Protein AF-A0A6A7BHH9-F1 (afdb_monomer)

Foldseek 3Di:
DDPDDQQAFLVSLVVLLVVLVVQQDDCDPPDPLRVVLVVLSVLLNVLSVQLVVDPDLVSNLVSLVVNLVSLVVNVVSQQPPPDPVHRPPVSVVSSVSSNVNSVVCNVVGVDVVRHVVSVVVVVPDDDPPPPPPPPPPPPDPPVRVVVVVVVVVVVVVVVVVVVVVVVVVVVVVVVVVVVVPPPDPDDDDPPDDDDDDDD

Mean predicted aligned error: 17.89 Å

Sequence (199 aa):
MDRHQNRNGHAAIAAIISDIENYLPPPNNSKPGYSGCRTTYGLLTRFHVRADKAETQEQAEKEYKELQKTENDLRRRINNLESKKGVPKEMTRLLDELRDSIAAALAQGITTDFFLEAAQAQLDEEPEVVAEPKENRKMVTERRFKIVWDELQDAKKRIRQLNDENNVLQLKVMRLEAARGPMGNTEHGDDGSGEPPKK

Solvent-accessible surface area (backbone atoms only — not comparable to full-atom values): 11831 Å² total; per-residue (Å²): 133,89,88,74,70,85,58,60,43,57,50,36,47,50,51,42,56,60,59,48,60,80,67,51,65,65,92,50,83,89,41,73,68,32,50,50,36,54,50,37,48,56,48,34,57,50,26,52,56,46,28,76,66,37,92,42,52,71,53,22,46,51,26,48,53,51,28,55,53,33,48,54,51,33,53,53,45,53,70,66,47,91,47,99,80,56,74,55,69,66,50,55,49,43,52,50,52,45,52,52,34,52,50,49,41,65,72,74,44,61,46,71,62,42,53,44,56,32,54,49,56,63,67,72,47,76,84,72,71,81,69,70,79,74,79,81,71,74,74,66,53,69,69,58,48,48,50,55,50,52,52,51,51,51,51,57,52,50,52,50,51,52,50,54,53,49,53,53,48,51,55,51,50,53,52,53,53,64,73,60,52,85,78,71,88,73,90,86,81,87,80,82,85,77,87,85,89,82,134

pLDDT: mean 75.17, std 18.43, range [32.59, 96.44]

Organism: NCBI:txid1408161

Nearest PDB structures (fo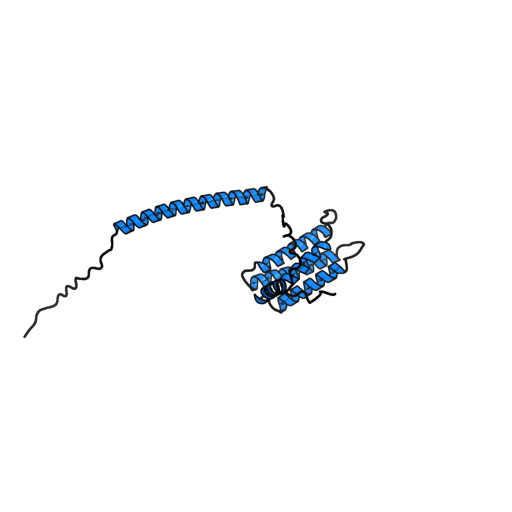ldseek):
  2rld-assembly1_B  TM=7.139E-01  e=9.330E-02  Bacteroides thetaiotaomicron VPI-5482
  2rld-assembly1_D  TM=7.159E-01  e=2.844E-01  Bacteroides thetaiotaomicron VPI-5482
  2rld-assembly1_E  TM=7.106E-01  e=2.152E-01  Bacteroides thetaiotaomicron VPI-5482
  2gsc-assembly1_D  TM=7.144E-01  e=3.180E-01  Xanthomonas campestris pv. campestris
  8qup-assembly1_A  TM=5.782E-01  e=1.281E+00  synthetic construct

Secondary structure (DSSP, 8-state):
--------SHHHHHHHHHHHGGGSPPS-TT-HHHHHHHHHHHHHHHHHHHHHT-SSHHHHHHHHHHHHHHHHHHHHHHHT---TT-S-HHHHHHHHHHHHHHHHHHHH---HHHHHHHHHHHHHS----------------HHHHHHHHHHHHHHHHHHHHHHHHHHHHHHHHHHHHHHH-------------------

Radius of gyration: 32.39 Å; Cα contacts (8 Å, |Δi|>4): 114; chains: 1; bounding box: 99×44×77 Å

Structure (mmCIF, N/CA/C/O backbone):
data_AF-A0A6A7BHH9-F1
#
_entry.id   AF-A0A6A7BHH9-F1
#
loop_
_atom_site.group_PDB
_atom_site.id
_atom_site.type_symbol
_atom_site.label_atom_id
_atom_site.label_alt_id
_atom_site.label_comp_id
_atom_site.label_asym_id
_atom_site.label_entity_id
_atom_site.label_seq_id
_atom_site.pdbx_PDB_ins_code
_atom_site.Cartn_x
_atom_site.Cartn_y
_atom_site.Cartn_z
_atom_site.occupancy
_atom_site.B_iso_or_equiv
_atom_site.auth_seq_id
_atom_site.auth_comp_id
_atom_site.auth_asym_id
_atom_site.auth_atom_id
_atom_site.pdbx_PDB_model_num
ATOM 1 N N . MET A 1 1 ? -21.544 -21.674 5.945 1.00 32.59 1 MET A N 1
ATOM 2 C CA . MET A 1 1 ? -20.253 -22.356 5.749 1.00 32.59 1 MET A CA 1
ATOM 3 C C . MET A 1 1 ? -19.191 -21.277 5.758 1.00 32.59 1 MET A C 1
ATOM 5 O O . MET A 1 1 ? -19.227 -20.415 4.889 1.00 32.59 1 MET A O 1
ATOM 9 N N . ASP A 1 2 ? -18.370 -21.260 6.807 1.00 36.19 2 ASP A N 1
ATOM 10 C CA . ASP A 1 2 ? -17.311 -20.277 7.052 1.00 36.19 2 ASP A CA 1
ATOM 11 C C . ASP A 1 2 ? -16.220 -20.365 5.981 1.00 36.19 2 ASP A C 1
ATOM 13 O O . ASP A 1 2 ? -15.441 -21.317 5.956 1.00 36.19 2 ASP A O 1
ATOM 17 N N . ARG A 1 3 ? -16.152 -19.362 5.100 1.00 38.88 3 ARG A N 1
ATOM 18 C CA . ARG A 1 3 ? -15.013 -19.151 4.194 1.00 38.88 3 ARG A CA 1
ATOM 19 C C . ARG A 1 3 ? -14.042 -18.161 4.827 1.00 38.88 3 ARG A C 1
ATOM 21 O O . ARG A 1 3 ? -13.922 -17.023 4.385 1.00 38.88 3 ARG A O 1
ATOM 28 N N . HIS A 1 4 ? -13.378 -18.573 5.897 1.00 44.28 4 HIS A N 1
ATOM 29 C CA . HIS A 1 4 ? -12.358 -17.752 6.549 1.00 44.28 4 HIS A CA 1
ATOM 30 C C . HIS A 1 4 ? -11.077 -18.569 6.730 1.00 44.28 4 HIS A C 1
ATOM 32 O O . HIS A 1 4 ? -10.632 -18.837 7.840 1.00 44.28 4 HIS A O 1
ATOM 38 N N . GLN A 1 5 ? -10.506 -19.005 5.602 1.00 49.19 5 GLN A N 1
ATOM 39 C CA . GLN A 1 5 ? -9.095 -19.383 5.555 1.00 49.19 5 GLN A CA 1
ATOM 40 C C . GLN A 1 5 ? -8.253 -18.118 5.744 1.00 49.19 5 GLN A C 1
ATOM 42 O O . GLN A 1 5 ? -8.621 -17.056 5.240 1.00 49.19 5 GLN A O 1
ATOM 47 N N . ASN A 1 6 ? -7.156 -18.238 6.500 1.00 48.19 6 ASN A N 1
ATOM 48 C CA . ASN A 1 6 ? -6.181 -17.175 6.738 1.00 48.19 6 ASN A CA 1
ATOM 49 C C . ASN A 1 6 ? -5.910 -16.404 5.442 1.00 48.19 6 ASN A C 1
ATOM 51 O O . ASN A 1 6 ? -5.300 -16.931 4.511 1.00 48.19 6 ASN A O 1
ATOM 55 N N . ARG A 1 7 ? -6.400 -15.163 5.395 1.00 59.09 7 ARG A N 1
ATOM 56 C CA . ARG A 1 7 ? -6.243 -14.226 4.285 1.00 5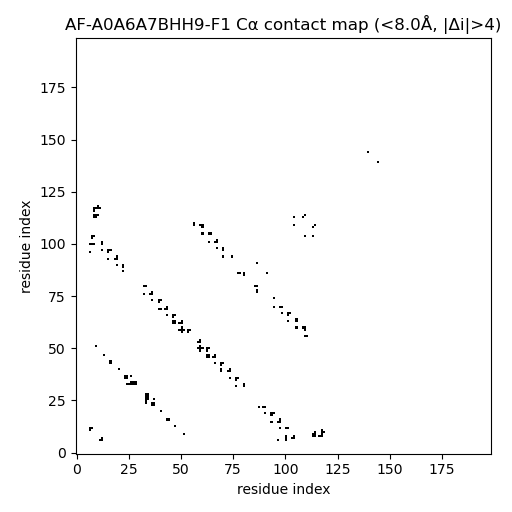9.09 7 ARG A CA 1
ATOM 57 C C . ARG A 1 7 ? -4.783 -13.760 4.231 1.00 59.09 7 ARG A C 1
ATOM 59 O O . ARG A 1 7 ? -4.445 -12.660 4.668 1.00 59.09 7 ARG A O 1
ATOM 66 N N . ASN A 1 8 ? -3.919 -14.625 3.715 1.00 64.44 8 ASN A N 1
ATOM 67 C CA . ASN A 1 8 ? -2.492 -14.380 3.546 1.00 64.44 8 ASN A CA 1
ATOM 68 C C . ASN A 1 8 ? -2.194 -14.004 2.088 1.00 64.44 8 ASN A C 1
ATOM 70 O O . ASN A 1 8 ? -2.904 -14.420 1.176 1.00 64.44 8 ASN A O 1
ATOM 74 N N . GLY A 1 9 ? -1.157 -13.195 1.873 1.00 75.19 9 GLY A N 1
ATOM 75 C CA . GLY A 1 9 ? -0.755 -12.761 0.533 1.00 75.19 9 GLY A CA 1
ATOM 76 C C . GLY A 1 9 ? -1.261 -11.374 0.126 1.00 75.19 9 GLY A C 1
ATOM 77 O O . GLY A 1 9 ? -2.098 -10.744 0.786 1.00 75.19 9 GLY A O 1
ATOM 78 N N . HIS A 1 10 ? -0.724 -10.876 -0.989 1.00 84.06 10 HIS A N 1
ATOM 79 C CA . HIS A 1 10 ? -0.960 -9.510 -1.461 1.00 84.06 10 HIS A CA 1
ATOM 80 C C . HIS A 1 10 ? -2.439 -9.208 -1.777 1.00 84.06 10 HIS A C 1
ATOM 82 O O . HIS A 1 10 ? -2.956 -8.162 -1.370 1.00 84.06 10 HIS A O 1
ATOM 88 N N . ALA A 1 11 ? -3.139 -10.128 -2.453 1.00 81.75 11 ALA A N 1
ATOM 89 C CA . ALA A 1 11 ? -4.557 -9.971 -2.801 1.00 81.75 11 ALA A CA 1
ATOM 90 C C . ALA A 1 11 ? -5.476 -10.034 -1.576 1.00 81.75 11 ALA A C 1
ATOM 92 O O . ALA A 1 11 ? -6.457 -9.296 -1.491 1.00 81.75 11 ALA A O 1
ATOM 93 N N . ALA A 1 12 ? -5.139 -10.868 -0.595 1.00 84.12 12 ALA A N 1
ATOM 94 C CA . ALA A 1 12 ? -5.923 -11.000 0.621 1.00 84.12 12 ALA A CA 1
ATOM 95 C C . ALA A 1 12 ? -5.876 -9.709 1.458 1.00 84.12 12 ALA A C 1
ATOM 97 O O . ALA A 1 12 ? -6.906 -9.233 1.938 1.00 84.12 12 ALA A O 1
ATOM 98 N N . ILE A 1 13 ? -4.702 -9.069 1.525 1.00 88.81 13 ILE A N 1
ATOM 99 C CA . ILE A 1 13 ? -4.544 -7.725 2.097 1.00 88.81 13 ILE A CA 1
ATOM 100 C C . ILE A 1 13 ? -5.376 -6.697 1.318 1.00 88.81 13 ILE A C 1
ATOM 102 O O . ILE A 1 13 ? -6.029 -5.855 1.935 1.00 88.81 13 ILE A O 1
ATOM 106 N N . ALA A 1 14 ? -5.412 -6.775 -0.016 1.00 88.19 14 ALA A N 1
ATOM 107 C CA . ALA A 1 14 ? -6.239 -5.889 -0.839 1.00 88.19 14 ALA A CA 1
ATOM 108 C C . ALA A 1 14 ? -7.738 -6.024 -0.508 1.00 88.19 14 ALA A C 1
ATOM 110 O O . ALA A 1 14 ? -8.436 -5.017 -0.371 1.00 88.19 14 ALA A O 1
ATOM 111 N N . ALA A 1 15 ? -8.217 -7.260 -0.329 1.00 87.31 15 ALA A N 1
ATOM 112 C CA . ALA A 1 15 ? -9.596 -7.547 0.052 1.00 87.31 15 ALA A CA 1
ATOM 113 C C . ALA A 1 15 ? -9.933 -6.967 1.434 1.00 87.31 15 ALA A C 1
ATOM 115 O O . ALA A 1 15 ? -10.925 -6.253 1.568 1.00 87.31 15 ALA A O 1
ATOM 116 N N . ILE A 1 16 ? -9.066 -7.174 2.434 1.00 90.19 16 ILE A N 1
ATOM 117 C CA . ILE A 1 16 ? -9.249 -6.606 3.779 1.00 90.19 16 ILE A CA 1
ATOM 118 C C . ILE A 1 16 ? -9.300 -5.070 3.721 1.00 90.19 16 ILE A C 1
ATOM 120 O O . ILE A 1 16 ? -10.179 -4.458 4.330 1.00 90.19 16 ILE A O 1
ATOM 124 N N . ILE A 1 17 ? -8.400 -4.434 2.958 1.00 92.56 17 ILE A N 1
ATOM 125 C CA . ILE A 1 17 ? -8.409 -2.975 2.759 1.00 92.56 17 ILE A CA 1
ATOM 126 C C . ILE A 1 17 ? -9.748 -2.530 2.158 1.00 92.56 17 ILE A C 1
ATOM 128 O O . ILE A 1 17 ? -10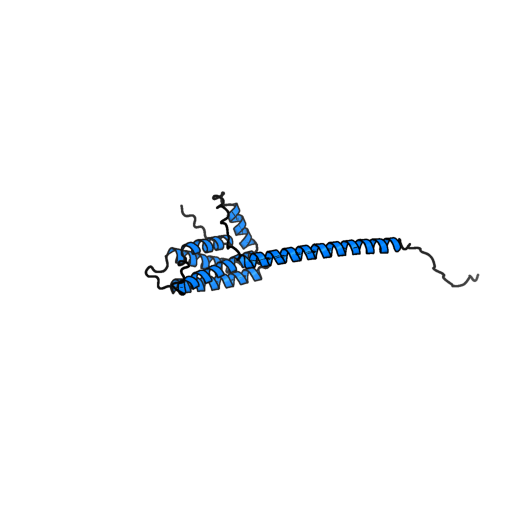.341 -1.576 2.654 1.00 92.56 17 ILE A O 1
ATOM 132 N N . SER A 1 18 ? -10.255 -3.223 1.138 1.00 90.56 18 SER A N 1
ATOM 133 C CA . SER A 1 18 ? -11.554 -2.895 0.541 1.00 90.56 18 SER A CA 1
ATOM 134 C C . SER A 1 18 ? -12.716 -3.058 1.530 1.00 90.56 18 SER A C 1
ATOM 136 O O . SER A 1 18 ? -13.629 -2.231 1.535 1.00 90.56 18 SER A O 1
ATOM 138 N N . ASP A 1 19 ? -12.695 -4.091 2.373 1.00 90.38 19 ASP A N 1
ATOM 139 C CA . ASP A 1 19 ? -13.756 -4.362 3.351 1.00 90.38 19 ASP A CA 1
ATOM 140 C C . ASP A 1 19 ? -13.827 -3.268 4.434 1.00 90.38 19 ASP A C 1
ATOM 142 O O . ASP A 1 19 ? -14.922 -2.874 4.851 1.00 90.38 19 ASP A O 1
ATOM 146 N N . ILE A 1 20 ? -12.678 -2.706 4.834 1.00 90.75 20 ILE A N 1
ATOM 147 C CA . ILE A 1 20 ? -12.579 -1.604 5.810 1.00 90.75 20 ILE A CA 1
ATOM 148 C C . ILE A 1 20 ? -13.366 -0.365 5.359 1.00 90.75 20 ILE A C 1
ATOM 150 O O . ILE A 1 20 ? -13.927 0.341 6.205 1.00 90.75 20 ILE A O 1
ATOM 154 N N . GLU A 1 21 ? -13.455 -0.090 4.053 1.00 90.25 21 GLU A N 1
ATOM 155 C CA . GLU A 1 21 ? -14.116 1.113 3.527 1.00 90.25 21 GLU A CA 1
ATOM 156 C C . GLU A 1 21 ? -15.572 1.251 3.988 1.00 90.25 21 GLU A C 1
ATOM 158 O O . GLU A 1 21 ? -16.025 2.358 4.303 1.00 90.25 21 GLU A O 1
ATOM 163 N N . ASN A 1 22 ? -16.275 0.121 4.094 1.00 88.44 22 ASN A N 1
ATOM 164 C CA . ASN A 1 22 ? -17.683 0.051 4.487 1.00 88.44 22 ASN A CA 1
ATOM 165 C C . ASN A 1 22 ? -17.922 0.507 5.931 1.00 88.44 22 ASN A C 1
ATOM 167 O O . ASN A 1 22 ? -19.025 0.926 6.284 1.00 88.44 22 ASN A O 1
ATOM 171 N N . TYR A 1 23 ? -16.885 0.449 6.765 1.00 88.50 23 TYR A N 1
ATOM 172 C CA . TYR A 1 23 ? -16.956 0.785 8.183 1.00 88.50 23 TYR A CA 1
ATOM 173 C C . TYR A 1 23 ? -16.351 2.158 8.494 1.00 88.50 23 TYR A C 1
ATOM 175 O O . TYR A 1 23 ? -16.367 2.597 9.648 1.00 88.50 23 TYR A O 1
ATOM 183 N N . LEU A 1 24 ? -15.821 2.864 7.489 1.00 86.31 24 LEU A N 1
ATOM 184 C CA . LEU A 1 24 ? -15.244 4.187 7.689 1.00 86.31 24 LEU A CA 1
ATOM 185 C C . LEU A 1 24 ? -16.320 5.238 7.986 1.00 86.31 24 LEU A C 1
ATOM 187 O O . LEU A 1 24 ? -17.380 5.258 7.352 1.00 86.31 24 LEU A O 1
ATOM 191 N N . PRO A 1 25 ? -16.023 6.199 8.879 1.00 83.19 25 PRO A N 1
ATOM 192 C CA . PRO A 1 25 ? -16.937 7.292 9.173 1.00 83.19 25 PRO A CA 1
ATOM 193 C C . PRO A 1 25 ? -17.252 8.089 7.902 1.00 83.19 25 PRO A C 1
ATOM 195 O O . PRO A 1 25 ? -16.347 8.287 7.087 1.00 83.19 25 PRO A O 1
ATOM 198 N N . PRO A 1 26 ? -18.492 8.580 7.723 1.00 79.69 26 PRO A N 1
ATOM 199 C CA . PRO A 1 26 ? -18.933 9.222 6.487 1.00 79.69 26 PRO A CA 1
ATOM 200 C C . PRO A 1 26 ? -18.022 10.397 6.101 1.00 79.69 26 PRO A C 1
ATOM 202 O O . PRO A 1 26 ? -17.438 11.027 6.987 1.00 79.69 26 PRO A O 1
ATOM 205 N N . PRO A 1 27 ? -17.924 10.741 4.803 1.00 69.88 27 PRO A N 1
ATOM 206 C CA . PRO A 1 27 ? -17.040 11.795 4.288 1.00 69.88 27 PRO A CA 1
ATOM 207 C C . PRO A 1 27 ? -17.446 13.220 4.711 1.00 69.88 27 PRO A C 1
ATOM 209 O O . PRO A 1 27 ? -17.062 14.191 4.072 1.00 69.88 27 PRO A O 1
ATOM 212 N N . ASN A 1 28 ? -18.235 13.364 5.775 1.00 66.44 28 ASN A N 1
ATOM 213 C CA . ASN A 1 28 ? -18.827 14.624 6.169 1.00 66.44 28 ASN A CA 1
ATOM 214 C C . ASN A 1 28 ? -17.827 15.493 6.947 1.00 66.44 28 ASN A C 1
ATOM 216 O O . ASN A 1 28 ? -17.231 15.060 7.936 1.00 66.44 28 ASN 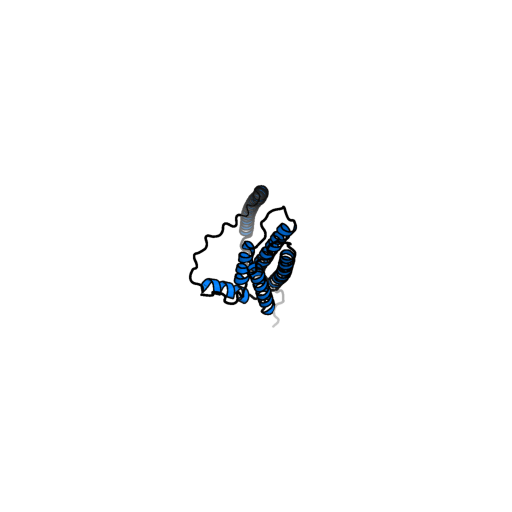A O 1
ATOM 220 N N . ASN A 1 29 ? -17.696 16.750 6.525 1.00 60.06 29 ASN A N 1
ATOM 221 C CA . ASN A 1 29 ? -16.685 17.698 7.013 1.00 60.06 29 ASN A CA 1
ATOM 222 C C . ASN A 1 29 ? -16.946 18.186 8.449 1.00 60.06 29 ASN A C 1
ATOM 224 O O . ASN A 1 29 ? -16.125 18.895 9.023 1.00 60.06 29 ASN A O 1
ATOM 228 N N . SER A 1 30 ? -18.089 17.828 9.040 1.00 65.38 30 SER A N 1
ATOM 229 C CA . SER A 1 30 ? -18.530 18.339 10.341 1.00 65.38 30 SER A CA 1
ATOM 230 C C . SER A 1 30 ? -17.688 17.850 11.523 1.00 65.38 30 SER A C 1
ATOM 232 O O . SER A 1 30 ? -17.774 18.433 12.600 1.00 65.38 30 SER A O 1
ATOM 234 N N . LYS A 1 31 ? -16.885 16.788 11.360 1.00 71.12 31 LYS A N 1
ATOM 235 C CA . LYS A 1 31 ? -15.974 16.287 12.401 1.00 71.12 31 LYS A CA 1
ATOM 236 C C . LYS A 1 31 ? -14.561 16.108 11.835 1.00 71.12 31 LYS A C 1
ATOM 238 O O . LYS A 1 31 ? -14.344 15.160 11.080 1.00 71.12 31 LYS A O 1
ATOM 243 N N . PRO A 1 32 ? -13.578 16.937 12.238 1.00 69.75 32 PRO A N 1
ATOM 244 C CA . PRO A 1 32 ? -12.197 16.851 11.745 1.00 69.75 32 PRO A CA 1
ATOM 245 C C . PRO A 1 32 ? -11.543 15.466 11.906 1.00 69.75 32 PRO A C 1
ATOM 247 O O . PRO A 1 32 ? -10.707 15.069 11.099 1.00 69.75 32 PRO A O 1
ATOM 250 N N . GLY A 1 33 ? -11.945 14.683 12.914 1.00 78.69 33 GLY A N 1
ATOM 251 C CA . GLY A 1 33 ? -11.454 13.311 13.092 1.00 78.69 33 GLY A CA 1
ATOM 252 C C . GLY A 1 33 ? -11.884 12.342 11.979 1.00 78.69 33 GLY A C 1
ATOM 253 O O . GLY A 1 33 ? -11.148 11.409 11.655 1.00 78.69 33 GLY A O 1
ATOM 254 N N . TYR A 1 34 ? -13.047 12.565 11.357 1.00 84.50 34 TYR A N 1
ATOM 255 C CA . TYR A 1 34 ? -13.626 11.648 10.363 1.00 84.50 34 TYR A CA 1
ATOM 256 C C . TYR A 1 34 ? -12.911 11.776 9.018 1.00 84.50 34 TYR A C 1
ATOM 258 O O . TYR A 1 34 ? -12.544 10.769 8.407 1.00 84.50 34 TYR A O 1
ATOM 266 N N . SER A 1 35 ? -12.622 13.011 8.599 1.00 84.94 35 SER A N 1
ATOM 267 C CA . SER A 1 35 ? -11.800 13.270 7.413 1.00 84.94 35 SER A CA 1
ATOM 268 C C . SER A 1 35 ? -10.373 12.739 7.586 1.00 84.94 35 SER A C 1
ATOM 270 O O . SER A 1 35 ? -9.805 12.188 6.640 1.00 84.94 35 SER A O 1
ATOM 272 N N . GLY A 1 36 ? -9.818 12.815 8.802 1.00 87.81 36 GLY A N 1
ATOM 273 C CA . GLY A 1 36 ? -8.527 12.218 9.146 1.00 87.81 36 GLY A CA 1
ATOM 274 C C . GLY A 1 36 ? -8.492 10.703 8.923 1.00 87.81 36 GLY A C 1
ATOM 275 O O . GLY A 1 36 ? -7.554 10.209 8.306 1.00 87.81 36 GLY A O 1
ATOM 276 N N . CYS A 1 37 ? -9.531 9.973 9.343 1.00 89.19 37 CYS A N 1
ATOM 277 C CA . CYS A 1 37 ? -9.627 8.526 9.118 1.00 89.19 37 CYS A CA 1
ATOM 278 C C . CYS A 1 37 ? -9.673 8.183 7.625 1.00 89.19 37 CYS A C 1
ATOM 280 O O . CYS A 1 37 ? -8.911 7.335 7.168 1.00 89.19 37 CYS A O 1
ATOM 282 N N . ARG A 1 38 ? -10.508 8.880 6.838 1.00 89.75 38 ARG A N 1
ATOM 283 C CA . ARG A 1 38 ? -10.596 8.630 5.386 1.00 89.75 38 ARG A CA 1
ATOM 284 C C . ARG A 1 38 ? -9.308 9.002 4.650 1.00 89.75 38 ARG A C 1
ATOM 286 O O . ARG A 1 38 ? -8.937 8.326 3.696 1.00 89.75 38 ARG A O 1
ATOM 293 N N . THR A 1 39 ? -8.606 10.041 5.100 1.00 91.12 39 THR A N 1
ATOM 294 C CA . THR A 1 39 ? -7.300 10.420 4.538 1.00 91.12 39 THR A CA 1
ATOM 295 C C . THR A 1 39 ? -6.257 9.340 4.810 1.00 91.12 39 THR A C 1
ATOM 297 O O . THR A 1 39 ? -5.560 8.929 3.885 1.00 91.12 39 THR A O 1
ATOM 300 N N . THR A 1 40 ? -6.176 8.840 6.047 1.00 93.44 40 THR A N 1
ATOM 301 C CA . THR A 1 40 ? -5.248 7.758 6.407 1.00 93.44 40 THR A CA 1
ATOM 302 C C . THR A 1 40 ? -5.588 6.458 5.680 1.00 93.44 40 THR A C 1
ATOM 304 O O . THR A 1 40 ? -4.688 5.829 5.137 1.00 93.44 40 THR A O 1
ATOM 307 N N . TYR A 1 41 ? -6.870 6.109 5.552 1.00 93.62 41 TYR A N 1
ATOM 308 C CA . TYR A 1 41 ? -7.306 5.004 4.694 1.00 93.62 41 TYR A CA 1
ATOM 309 C C . TYR A 1 41 ? -6.868 5.199 3.234 1.00 93.62 41 TYR A C 1
ATOM 311 O O . TYR A 1 41 ? -6.291 4.309 2.623 1.00 93.62 41 TYR A O 1
ATOM 319 N N . GLY A 1 42 ? -7.046 6.400 2.679 1.00 93.12 42 GLY A N 1
ATOM 320 C CA . GLY A 1 42 ? -6.592 6.699 1.323 1.00 93.12 42 GLY A CA 1
ATOM 321 C C . GLY A 1 42 ? -5.074 6.577 1.140 1.00 93.12 42 GLY A C 1
ATOM 322 O O . GLY A 1 42 ? -4.627 6.280 0.033 1.00 93.12 42 GLY A O 1
ATOM 323 N N . LEU A 1 43 ? -4.277 6.802 2.190 1.00 94.69 43 LEU A N 1
ATOM 324 C CA . LEU A 1 43 ? -2.837 6.534 2.180 1.00 94.69 43 LEU A CA 1
ATOM 325 C C . LEU A 1 43 ? -2.552 5.031 2.231 1.00 94.69 43 LEU A C 1
ATOM 327 O O . LEU A 1 43 ? -1.740 4.564 1.438 1.00 94.69 43 LEU A O 1
ATOM 331 N N . LEU A 1 44 ? -3.263 4.286 3.081 1.00 94.06 44 LEU A 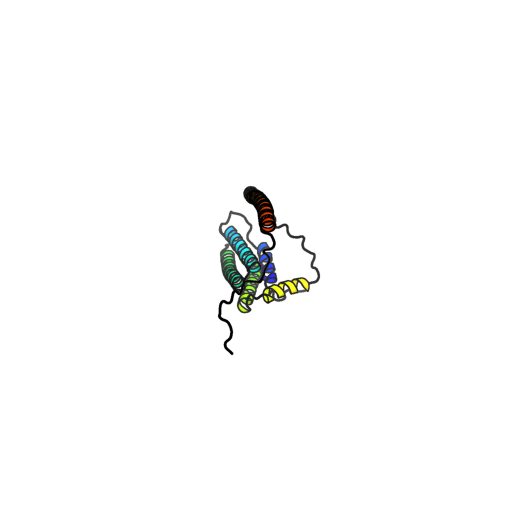N 1
ATOM 332 C CA . LEU A 1 44 ? -3.172 2.828 3.199 1.00 94.06 44 LEU A CA 1
ATOM 333 C C . LEU A 1 44 ? -3.331 2.159 1.823 1.00 94.06 44 LEU A C 1
ATOM 335 O O . LEU A 1 44 ? -2.438 1.447 1.370 1.00 94.06 44 LEU A O 1
ATOM 339 N N . THR A 1 45 ? -4.399 2.495 1.092 1.00 93.31 45 THR A N 1
ATOM 340 C CA . THR A 1 45 ? -4.639 1.973 -0.264 1.00 93.31 45 THR A CA 1
ATOM 341 C C . THR A 1 45 ? -3.515 2.345 -1.239 1.00 93.31 45 THR A C 1
ATOM 343 O O . THR A 1 45 ? -3.152 1.556 -2.104 1.00 93.31 45 THR A O 1
ATOM 346 N N . ARG A 1 46 ? -2.927 3.545 -1.122 1.00 93.50 46 ARG A N 1
ATOM 347 C CA . ARG A 1 46 ? -1.829 3.978 -2.008 1.00 93.50 46 ARG A CA 1
ATOM 348 C C . ARG A 1 46 ? -0.517 3.256 -1.733 1.00 93.50 46 ARG A C 1
ATOM 350 O O . ARG A 1 46 ? 0.240 3.058 -2.677 1.00 93.50 46 ARG A O 1
ATOM 357 N N . PHE A 1 47 ? -0.207 2.951 -0.474 1.00 93.06 47 PHE A N 1
ATOM 358 C CA . PHE A 1 47 ? 0.979 2.165 -0.122 1.00 93.06 47 PHE A CA 1
ATOM 359 C C . PHE A 1 47 ? 0.846 0.741 -0.664 1.00 93.06 47 PHE A C 1
ATOM 361 O O . PHE A 1 47 ? 1.756 0.259 -1.328 1.00 93.06 47 PHE A O 1
ATOM 368 N N . HIS A 1 48 ? -0.329 0.124 -0.508 1.00 91.31 48 HIS A N 1
ATOM 369 C CA . HIS A 1 48 ? -0.609 -1.201 -1.070 1.00 91.31 48 HIS A CA 1
ATOM 370 C C . HIS A 1 48 ? -0.455 -1.235 -2.603 1.00 91.31 48 HIS A C 1
ATOM 372 O O . HIS A 1 48 ? 0.328 -2.027 -3.117 1.00 91.31 48 HIS A O 1
ATOM 378 N N . VAL A 1 49 ? -1.071 -0.292 -3.328 1.00 90.06 49 VAL A N 1
ATOM 379 C CA . VAL A 1 49 ? -0.945 -0.200 -4.801 1.00 90.06 49 VAL A CA 1
ATOM 380 C C . VAL A 1 49 ? 0.484 0.115 -5.262 1.00 90.06 49 VAL A C 1
ATOM 382 O O . VAL A 1 49 ? 0.875 -0.251 -6.367 1.00 90.06 49 VAL A O 1
ATOM 385 N N . ARG A 1 50 ? 1.279 0.835 -4.465 1.00 88.31 50 ARG A N 1
ATOM 386 C CA . ARG A 1 50 ? 2.690 1.076 -4.800 1.00 88.31 50 ARG A CA 1
ATOM 387 C C . ARG A 1 50 ? 3.561 -0.147 -4.570 1.00 88.31 50 ARG A C 1
ATOM 389 O O . ARG A 1 50 ? 4.512 -0.314 -5.322 1.00 88.31 50 ARG A O 1
ATOM 396 N N . ALA A 1 51 ? 3.232 -0.978 -3.585 1.00 87.00 51 ALA A N 1
ATOM 397 C CA . ALA A 1 51 ? 3.914 -2.247 -3.380 1.00 87.00 51 ALA A CA 1
ATOM 398 C C . ALA A 1 51 ? 3.686 -3.206 -4.560 1.00 87.00 51 ALA A C 1
ATOM 400 O O . ALA A 1 51 ? 4.633 -3.847 -4.989 1.00 87.00 51 ALA A O 1
ATOM 401 N N . ASP A 1 52 ? 2.475 -3.233 -5.127 1.00 84.94 52 ASP A N 1
ATOM 402 C CA . ASP A 1 52 ? 2.145 -4.003 -6.343 1.00 84.94 52 ASP A CA 1
ATOM 403 C C . ASP A 1 52 ? 2.963 -3.562 -7.571 1.00 84.94 52 ASP A C 1
ATOM 405 O O . ASP A 1 52 ? 3.379 -4.361 -8.402 1.00 84.94 52 ASP A O 1
ATOM 409 N N . LYS A 1 53 ? 3.241 -2.258 -7.670 1.00 85.00 53 LYS A N 1
ATOM 410 C CA . LYS A 1 53 ? 4.011 -1.653 -8.770 1.00 85.00 53 LYS A CA 1
ATOM 411 C C . LYS A 1 53 ? 5.510 -1.567 -8.500 1.00 85.00 53 LYS A C 1
ATOM 413 O O . LYS A 1 53 ? 6.216 -0.897 -9.252 1.00 85.00 53 LYS A O 1
ATOM 418 N N . ALA A 1 54 ? 5.985 -2.131 -7.396 1.00 83.50 54 ALA A N 1
ATOM 419 C CA . ALA A 1 54 ? 7.389 -2.058 -7.041 1.00 83.50 54 ALA A CA 1
ATOM 420 C C . ALA A 1 54 ? 8.227 -2.866 -8.040 1.00 83.50 54 ALA A C 1
ATOM 422 O O . ALA A 1 54 ? 7.906 -4.006 -8.356 1.00 83.50 54 ALA A O 1
ATOM 423 N N . GLU A 1 55 ? 9.323 -2.278 -8.518 1.00 79.00 55 GLU A N 1
ATOM 424 C CA . GLU A 1 55 ? 10.231 -2.949 -9.461 1.00 79.00 55 GLU A CA 1
ATOM 425 C C . GLU A 1 55 ? 11.244 -3.847 -8.736 1.00 79.00 55 GLU A C 1
ATOM 427 O O . GLU A 1 55 ? 11.876 -4.709 -9.343 1.00 79.00 55 GLU A O 1
ATOM 432 N N . THR A 1 56 ? 11.405 -3.648 -7.424 1.00 80.56 56 THR A N 1
ATOM 433 C CA . THR A 1 56 ? 12.331 -4.402 -6.579 1.00 80.56 56 THR A CA 1
ATOM 434 C C . THR A 1 56 ? 11.660 -4.855 -5.285 1.00 80.56 56 THR A C 1
ATOM 436 O O . THR A 1 56 ? 10.781 -4.179 -4.744 1.00 80.56 56 THR A O 1
ATOM 439 N N . GLN A 1 57 ? 12.130 -5.980 -4.737 1.00 81.62 57 GLN A N 1
ATOM 440 C CA . GLN A 1 57 ? 11.697 -6.476 -3.427 1.00 81.62 57 GLN A CA 1
ATOM 441 C C . GLN A 1 57 ? 11.935 -5.440 -2.315 1.00 81.62 57 GLN A C 1
ATOM 443 O O . GLN A 1 57 ? 11.064 -5.224 -1.478 1.00 81.62 57 GLN A O 1
ATOM 448 N N . GLU A 1 58 ? 13.075 -4.743 -2.329 1.00 85.94 58 GLU A N 1
ATOM 449 C CA . GLU A 1 58 ? 13.381 -3.702 -1.338 1.00 85.94 58 GLU A CA 1
ATOM 450 C C . GLU A 1 58 ? 12.344 -2.566 -1.365 1.00 85.94 58 GLU A C 1
ATOM 452 O O . GLU A 1 58 ? 11.903 -2.078 -0.319 1.00 85.94 58 GLU A O 1
ATOM 457 N N . GLN A 1 59 ? 11.909 -2.161 -2.562 1.00 84.75 59 GLN A N 1
ATOM 458 C CA . GLN A 1 59 ? 10.864 -1.157 -2.719 1.00 84.75 59 GLN A CA 1
ATOM 459 C C . GLN A 1 59 ? 9.514 -1.675 -2.205 1.00 84.75 59 GLN A C 1
ATOM 461 O O . GLN A 1 59 ? 8.830 -0.944 -1.486 1.00 84.75 59 GLN A O 1
ATOM 466 N N . ALA A 1 60 ? 9.152 -2.925 -2.499 1.00 86.56 60 ALA A N 1
ATOM 467 C CA . ALA A 1 60 ? 7.922 -3.536 -1.998 1.00 86.56 60 ALA A CA 1
ATOM 468 C C . ALA A 1 60 ? 7.911 -3.626 -0.459 1.00 86.56 60 ALA A C 1
ATOM 470 O O . ALA A 1 60 ? 6.951 -3.201 0.185 1.00 86.56 60 ALA A O 1
ATOM 471 N N . GLU A 1 61 ? 9.010 -4.079 0.149 1.00 88.88 61 GLU A N 1
ATOM 472 C CA . GLU A 1 61 ? 9.191 -4.130 1.606 1.00 88.88 61 GLU A CA 1
ATOM 473 C C . GLU A 1 61 ? 9.078 -2.753 2.258 1.00 88.88 61 GLU A C 1
ATOM 475 O O . GLU A 1 61 ? 8.458 -2.604 3.316 1.00 88.88 61 GLU A O 1
ATOM 480 N N . LYS A 1 62 ? 9.655 -1.723 1.632 1.00 93.00 62 LYS A N 1
ATOM 481 C CA . LYS A 1 62 ? 9.542 -0.345 2.114 1.00 93.00 62 LYS A CA 1
ATOM 482 C C . LYS A 1 62 ? 8.089 0.125 2.114 1.00 93.00 62 LYS A C 1
ATOM 484 O O . LYS A 1 62 ? 7.641 0.694 3.109 1.00 93.00 62 LYS A O 1
ATOM 489 N N . GLU A 1 63 ? 7.351 -0.126 1.039 1.00 93.12 63 GLU A N 1
ATOM 490 C CA . GLU A 1 63 ? 5.937 0.245 0.943 1.00 93.12 63 GLU A CA 1
ATOM 491 C C . GLU A 1 63 ? 5.080 -0.535 1.962 1.00 93.12 63 GLU A C 1
ATOM 493 O O . GLU A 1 63 ? 4.204 0.057 2.589 1.00 93.12 63 GLU A O 1
ATOM 498 N N . TYR A 1 64 ? 5.384 -1.807 2.241 1.00 93.06 64 TYR A N 1
ATOM 499 C CA . TYR A 1 64 ? 4.716 -2.587 3.295 1.00 93.06 64 TYR A CA 1
ATOM 500 C C . TYR A 1 64 ? 5.041 -2.120 4.720 1.00 93.06 64 TYR A C 1
ATOM 502 O O . TYR A 1 64 ? 4.168 -2.133 5.589 1.00 93.06 64 TYR A O 1
ATOM 510 N N . LYS A 1 65 ? 6.264 -1.648 4.984 1.00 94.62 65 LYS A N 1
ATOM 511 C CA . LYS A 1 65 ? 6.597 -0.996 6.265 1.00 94.62 65 LYS A CA 1
ATOM 512 C C . LYS A 1 65 ? 5.795 0.292 6.451 1.00 94.62 65 LYS A C 1
ATOM 514 O O . LYS A 1 65 ? 5.302 0.563 7.546 1.00 94.62 65 LYS A O 1
ATOM 519 N N . GLU A 1 66 ? 5.628 1.080 5.393 1.00 96.44 66 GLU A N 1
ATOM 520 C CA . GLU A 1 66 ? 4.762 2.262 5.432 1.00 96.44 66 GLU A CA 1
ATOM 521 C C . GLU A 1 66 ? 3.274 1.891 5.557 1.00 96.44 66 GLU A C 1
ATOM 523 O O . GLU A 1 66 ? 2.529 2.561 6.280 1.00 96.44 66 GLU A O 1
ATOM 528 N N . LEU A 1 67 ? 2.847 0.785 4.942 1.00 94.56 67 LEU A N 1
ATOM 529 C CA . LEU A 1 67 ? 1.508 0.217 5.106 1.00 94.56 67 LEU A CA 1
ATOM 530 C C . LEU A 1 67 ? 1.244 -0.156 6.575 1.00 94.56 67 LEU A C 1
ATOM 532 O O . LEU A 1 67 ? 0.221 0.248 7.125 1.00 94.56 67 LEU A O 1
ATOM 536 N N . GLN A 1 68 ? 2.196 -0.824 7.237 1.00 96.25 68 GLN A N 1
ATOM 537 C CA . GLN A 1 68 ? 2.124 -1.178 8.660 1.00 96.25 68 GLN A CA 1
ATOM 538 C C . GLN A 1 68 ? 2.000 0.057 9.563 1.00 96.25 68 GLN A C 1
ATOM 540 O O . GLN A 1 68 ? 1.174 0.095 10.477 1.00 96.25 68 GLN A O 1
ATOM 545 N N . LYS A 1 69 ? 2.800 1.102 9.318 1.00 96.44 69 LYS A N 1
ATOM 546 C CA . LYS A 1 69 ? 2.699 2.365 10.073 1.00 96.44 69 LYS A CA 1
ATOM 547 C C . LYS A 1 69 ? 1.336 3.029 9.869 1.00 96.44 69 LYS A C 1
ATOM 549 O O . LYS A 1 69 ? 0.736 3.525 10.820 1.00 96.44 69 LYS A O 1
ATOM 554 N N . THR A 1 70 ? 0.845 3.017 8.632 1.00 95.25 70 THR A N 1
ATOM 555 C CA . THR A 1 70 ? -0.423 3.652 8.263 1.00 95.25 70 THR A CA 1
ATOM 556 C C . THR A 1 70 ? -1.630 2.913 8.849 1.00 95.25 70 THR A C 1
ATOM 558 O O . THR A 1 70 ? -2.582 3.572 9.268 1.00 95.25 70 THR A O 1
ATOM 561 N N . GLU A 1 71 ? -1.594 1.579 8.946 1.00 95.62 71 GLU A N 1
ATOM 562 C CA . GLU A 1 71 ? -2.613 0.789 9.660 1.00 95.62 71 GLU A CA 1
ATOM 563 C C . GLU A 1 71 ? -2.676 1.184 11.138 1.00 95.62 71 GLU A C 1
ATOM 565 O O . GLU A 1 71 ? -3.750 1.536 11.629 1.00 95.62 71 GLU A O 1
ATOM 570 N N . ASN A 1 72 ? -1.528 1.245 11.819 1.00 95.06 72 ASN A N 1
ATOM 571 C CA . ASN A 1 72 ? -1.464 1.648 13.225 1.00 95.06 72 ASN A CA 1
ATOM 572 C C . ASN A 1 72 ? -2.030 3.061 13.444 1.00 95.06 72 ASN A C 1
ATOM 574 O O . ASN A 1 72 ? -2.777 3.317 14.395 1.00 95.06 72 ASN A O 1
ATOM 578 N N . ASP A 1 73 ? -1.710 3.990 12.542 1.00 94.25 73 ASP A N 1
ATOM 579 C CA . ASP A 1 73 ? -2.260 5.343 12.555 1.00 94.25 73 ASP A CA 1
ATOM 580 C C . ASP A 1 73 ? -3.777 5.359 12.326 1.00 94.25 73 ASP A C 1
ATOM 582 O O . ASP A 1 73 ? -4.489 6.116 12.996 1.00 94.25 73 ASP A O 1
ATOM 586 N N . LEU A 1 74 ? -4.286 4.537 11.404 1.00 93.00 74 LEU A N 1
ATOM 587 C CA . LEU A 1 74 ? -5.717 4.412 11.133 1.00 93.00 74 LEU A CA 1
ATOM 588 C C . LEU A 1 74 ? -6.448 3.867 12.362 1.00 93.00 74 LEU A C 1
ATOM 590 O O . LEU A 1 74 ? -7.433 4.465 12.799 1.00 93.00 74 LEU A O 1
ATOM 594 N N . ARG A 1 75 ? -5.918 2.806 12.972 1.00 92.88 75 ARG A N 1
ATOM 595 C CA . ARG A 1 75 ? -6.423 2.218 14.214 1.00 92.88 75 ARG A CA 1
ATOM 596 C C . ARG A 1 75 ? -6.460 3.236 15.348 1.00 92.88 75 ARG A C 1
ATOM 598 O O . ARG A 1 75 ? -7.498 3.401 15.987 1.00 92.88 75 ARG A O 1
ATOM 605 N N . ARG A 1 76 ? -5.367 3.978 15.566 1.00 91.81 76 ARG A N 1
ATOM 606 C CA . ARG A 1 76 ? -5.314 5.054 16.570 1.00 91.81 76 ARG A CA 1
ATOM 607 C C . ARG A 1 76 ? -6.394 6.101 16.311 1.00 91.81 76 ARG A C 1
ATOM 609 O O . ARG A 1 76 ? -7.096 6.503 17.233 1.00 91.81 76 ARG A O 1
ATOM 616 N N . ARG A 1 77 ? -6.541 6.552 15.062 1.00 90.06 77 ARG A N 1
ATOM 617 C CA . ARG A 1 77 ? -7.539 7.567 14.695 1.00 90.06 77 ARG A CA 1
ATOM 618 C C . ARG A 1 77 ? -8.960 7.076 14.926 1.00 90.06 77 ARG A C 1
ATOM 620 O O . ARG A 1 77 ? -9.736 7.833 15.493 1.00 90.06 77 ARG A O 1
ATOM 627 N N . ILE A 1 78 ? -9.268 5.841 14.531 1.00 88.81 78 ILE A N 1
ATOM 628 C CA . ILE A 1 78 ? -10.582 5.214 14.709 1.00 88.81 78 ILE A CA 1
ATOM 629 C C . ILE A 1 78 ? -10.918 5.063 16.196 1.00 88.81 78 ILE A C 1
ATOM 631 O O . ILE A 1 78 ? -12.013 5.442 16.603 1.00 88.81 78 ILE A O 1
ATOM 635 N N . ASN A 1 79 ? -9.975 4.595 17.017 1.00 86.81 79 ASN A N 1
ATOM 636 C CA . ASN A 1 79 ? -10.175 4.452 18.463 1.00 86.81 79 ASN A CA 1
ATOM 637 C C . ASN A 1 79 ? -10.341 5.799 19.176 1.00 86.81 79 ASN A C 1
ATOM 639 O O . ASN A 1 79 ? -11.107 5.901 20.128 1.00 86.81 79 ASN A O 1
ATOM 643 N N . ASN A 1 80 ? -9.673 6.845 18.686 1.00 85.75 80 ASN A N 1
ATOM 644 C CA . ASN A 1 80 ? -9.815 8.202 19.210 1.00 85.75 80 ASN A CA 1
ATOM 645 C C . ASN A 1 80 ? -11.094 8.905 18.723 1.00 85.75 80 ASN A C 1
ATOM 647 O O . ASN A 1 80 ? -11.359 10.040 19.122 1.00 85.75 80 ASN A O 1
ATOM 651 N N . LEU A 1 81 ? -11.892 8.281 17.848 1.00 82.31 81 LEU A N 1
ATOM 652 C CA . LEU A 1 81 ? -13.206 8.815 17.521 1.00 82.31 81 LEU A CA 1
ATOM 653 C C . LEU A 1 81 ? -14.138 8.603 18.714 1.00 82.31 81 LEU A C 1
ATOM 655 O O . LEU A 1 81 ? -14.568 7.484 18.986 1.00 82.31 81 LEU A O 1
ATOM 659 N N . GLU A 1 82 ? -14.556 9.697 19.347 1.00 64.12 82 GLU A N 1
ATOM 660 C CA . GLU A 1 82 ? -15.654 9.713 20.321 1.00 64.12 82 GLU A CA 1
ATOM 661 C C . GLU A 1 82 ? -17.006 9.473 19.623 1.00 64.12 82 GLU A C 1
ATOM 663 O O . GLU A 1 82 ? -17.867 10.348 19.469 1.00 64.12 82 GLU A O 1
ATOM 668 N N . SER A 1 83 ? -17.185 8.269 19.093 1.00 66.00 83 SER A N 1
ATOM 669 C CA . SER A 1 83 ? -18.455 7.824 18.546 1.00 66.00 83 SER A CA 1
ATOM 670 C C . SER A 1 83 ? -19.335 7.316 19.688 1.00 66.00 83 SER A C 1
ATOM 672 O O . SER A 1 83 ? -18.928 6.472 20.478 1.00 66.00 83 SER A O 1
ATOM 674 N N . LYS A 1 84 ? -20.587 7.790 19.758 1.00 63.03 84 LYS A N 1
ATOM 675 C CA . LYS A 1 84 ? -21.562 7.347 20.777 1.00 63.03 84 LYS A CA 1
ATOM 676 C C . LYS A 1 84 ? -21.806 5.829 20.776 1.00 63.03 84 LYS A C 1
ATOM 678 O O . LYS A 1 84 ? -22.294 5.297 21.762 1.00 63.03 84 LYS A O 1
ATOM 683 N N . LYS A 1 85 ? -21.522 5.157 19.655 1.00 66.88 85 LYS A N 1
ATOM 684 C CA . LYS A 1 85 ? -21.703 3.712 19.459 1.00 66.88 85 LYS A CA 1
ATOM 685 C C . LYS A 1 85 ? -20.393 2.914 19.565 1.00 66.88 85 LYS A C 1
ATOM 687 O O . LYS A 1 85 ? -20.443 1.696 19.449 1.00 66.88 85 LYS A O 1
ATOM 692 N N . GLY A 1 86 ? -19.255 3.578 19.788 1.00 72.25 86 GLY A N 1
ATOM 693 C CA . GLY A 1 86 ? -17.935 2.953 19.727 1.00 72.25 86 GLY A CA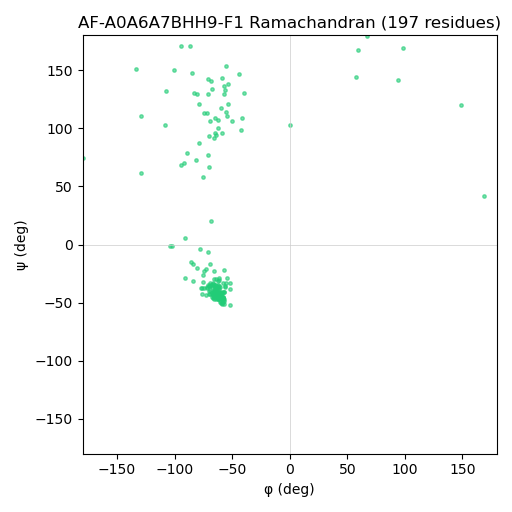 1
ATOM 694 C C . GLY A 1 86 ? -17.534 2.506 18.315 1.00 72.25 86 GLY A C 1
ATOM 695 O O . GLY A 1 86 ? -18.275 2.671 17.341 1.00 72.25 86 GLY A O 1
ATOM 696 N N . VAL A 1 87 ? -16.332 1.938 18.213 1.00 79.62 87 VAL A N 1
ATOM 697 C CA . VAL A 1 87 ? -15.825 1.319 16.982 1.00 79.62 87 VAL A CA 1
ATOM 698 C C . VAL A 1 87 ? -16.592 0.013 16.731 1.00 79.62 87 VAL A C 1
ATOM 700 O O . VAL A 1 87 ? -16.698 -0.803 17.650 1.00 79.62 87 VAL A O 1
ATOM 703 N N . PRO A 1 88 ? -17.144 -0.221 15.523 1.00 85.38 88 PRO A N 1
ATOM 704 C CA . PRO A 1 88 ? -17.791 -1.490 15.202 1.00 85.38 88 PRO A CA 1
ATOM 705 C C . PRO A 1 88 ? -16.835 -2.673 15.404 1.00 85.38 88 PRO A C 1
ATOM 707 O O . PRO A 1 88 ? -15.695 -2.613 14.952 1.00 85.38 88 PRO A O 1
ATOM 710 N N . LYS A 1 89 ? -17.308 -3.771 16.012 1.00 86.56 89 LYS A N 1
ATOM 711 C CA . LYS A 1 89 ? -16.496 -4.991 16.225 1.00 86.56 89 LYS A CA 1
ATOM 712 C C . LYS A 1 89 ? -15.841 -5.491 14.936 1.00 86.56 89 LYS A C 1
ATOM 714 O O . LYS A 1 89 ? -14.686 -5.891 14.944 1.00 86.56 89 LYS A O 1
ATOM 719 N N . GLU A 1 90 ? -16.580 -5.397 13.837 1.00 88.44 90 GLU A N 1
ATOM 720 C CA . GLU A 1 90 ? -16.123 -5.810 12.515 1.00 88.44 90 GLU A CA 1
ATOM 721 C C . GLU A 1 90 ? -14.955 -4.965 11.997 1.00 88.44 90 GLU A C 1
ATOM 723 O O . GLU A 1 90 ? -14.009 -5.499 11.434 1.00 88.44 90 GLU A O 1
ATOM 728 N N . MET A 1 91 ? -14.957 -3.656 12.276 1.00 89.81 91 MET A N 1
ATOM 729 C CA . MET A 1 91 ? -13.821 -2.785 11.962 1.00 89.81 91 MET A CA 1
ATOM 730 C C . MET A 1 91 ? -12.578 -3.210 12.746 1.00 89.81 91 MET A C 1
ATOM 732 O O . MET A 1 91 ? -11.490 -3.282 12.185 1.00 89.81 91 ME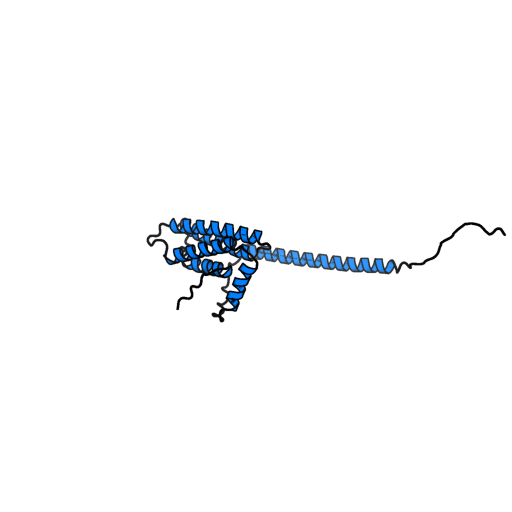T A O 1
ATOM 736 N N . THR A 1 92 ? -12.726 -3.497 14.042 1.00 89.75 92 THR A N 1
ATOM 737 C CA . THR A 1 92 ? -11.607 -3.970 14.868 1.00 89.75 92 THR A CA 1
ATOM 738 C C . THR A 1 92 ? -11.050 -5.289 14.339 1.00 89.75 92 THR A C 1
ATOM 740 O O . THR A 1 92 ? -9.839 -5.395 14.174 1.00 89.75 92 THR A O 1
ATOM 743 N N . ARG A 1 93 ? -11.929 -6.239 13.990 1.00 91.50 93 ARG A N 1
ATOM 744 C CA . ARG A 1 93 ? -11.552 -7.523 13.387 1.00 91.50 93 ARG A CA 1
ATOM 745 C C . ARG A 1 93 ? -10.760 -7.334 12.094 1.00 91.50 93 ARG A C 1
ATOM 747 O O . ARG A 1 93 ? -9.664 -7.865 11.982 1.00 91.50 93 ARG A O 1
ATOM 754 N N . LEU A 1 94 ? -11.269 -6.532 11.158 1.00 92.31 94 LEU A N 1
ATOM 755 C CA . LEU A 1 94 ? -10.597 -6.275 9.880 1.00 92.31 94 LEU A CA 1
ATOM 756 C C . LEU A 1 94 ? -9.231 -5.603 10.061 1.00 92.31 94 LEU A C 1
ATOM 758 O O . LEU A 1 94 ? -8.286 -5.929 9.351 1.00 92.31 94 LEU A O 1
ATOM 762 N N . LEU A 1 95 ? -9.101 -4.681 11.018 1.00 92.75 95 LEU A N 1
ATOM 763 C CA . LEU A 1 95 ? -7.809 -4.069 11.332 1.00 92.75 95 LEU A CA 1
ATOM 764 C C . LEU A 1 95 ? -6.837 -5.079 11.960 1.00 92.75 95 LEU A C 1
ATOM 766 O O . LEU A 1 95 ? -5.637 -4.990 11.713 1.00 92.75 95 LEU A O 1
ATOM 770 N N . ASP A 1 96 ? -7.318 -6.006 12.795 1.00 93.38 96 ASP A N 1
ATOM 771 C CA . ASP A 1 96 ? -6.491 -7.073 13.375 1.00 93.38 96 ASP A CA 1
ATOM 772 C C . ASP A 1 96 ? -6.008 -8.045 12.299 1.00 93.38 96 ASP A C 1
ATOM 774 O O . ASP A 1 96 ? -4.809 -8.303 12.219 1.00 93.38 96 ASP A O 1
ATOM 778 N N . GLU A 1 97 ? -6.902 -8.478 11.408 1.00 92.31 97 GLU A N 1
ATOM 779 C CA . GLU A 1 97 ? -6.542 -9.285 10.239 1.00 92.31 97 GLU A CA 1
ATOM 780 C C . GLU A 1 97 ? -5.519 -8.562 9.361 1.00 92.31 97 GLU A C 1
ATOM 782 O O . GLU A 1 97 ? -4.495 -9.136 9.006 1.00 92.31 97 GLU A O 1
ATOM 787 N N . LEU A 1 98 ? -5.733 -7.273 9.075 1.00 93.38 98 LEU A N 1
ATOM 788 C CA . LEU A 1 98 ? -4.792 -6.480 8.288 1.00 93.38 98 LEU A CA 1
ATOM 789 C C . LEU A 1 98 ? -3.407 -6.413 8.943 1.00 93.38 98 LEU A C 1
ATOM 791 O O . LEU A 1 98 ? -2.396 -6.587 8.262 1.00 93.38 98 LEU A O 1
ATOM 795 N N . ARG A 1 99 ? -3.348 -6.158 10.256 1.00 94.25 99 ARG A N 1
ATOM 796 C CA . ARG A 1 99 ? -2.094 -6.108 11.019 1.00 94.25 99 ARG A CA 1
ATOM 797 C C . ARG A 1 99 ? -1.345 -7.432 10.912 1.00 94.25 99 ARG A C 1
ATOM 799 O O . ARG A 1 99 ? -0.145 -7.431 10.628 1.00 94.25 99 ARG A O 1
ATOM 806 N N . ASP A 1 100 ? -2.047 -8.532 11.145 1.00 92.31 100 ASP A N 1
ATOM 807 C CA . ASP A 1 100 ? -1.450 -9.860 11.208 1.00 92.31 100 ASP A CA 1
ATOM 808 C C . ASP A 1 100 ? -0.988 -10.314 9.813 1.00 92.31 100 ASP A C 1
ATOM 810 O O . ASP A 1 100 ? 0.138 -10.793 9.676 1.00 92.31 100 ASP A O 1
ATOM 814 N N . SER A 1 101 ? -1.764 -10.040 8.757 1.00 89.06 101 SER A N 1
ATOM 815 C CA . SER A 1 101 ? -1.371 -10.320 7.368 1.00 89.06 101 SER A CA 1
ATOM 816 C C . SER A 1 101 ? -0.169 -9.484 6.911 1.00 89.06 101 SER A C 1
ATOM 818 O O . SER A 1 101 ? 0.717 -10.006 6.233 1.00 89.06 101 SER A O 1
ATOM 820 N N . ILE A 1 102 ? -0.080 -8.202 7.294 1.00 91.38 102 ILE A N 1
ATOM 821 C CA . ILE A 1 102 ? 1.097 -7.362 6.994 1.00 91.38 102 ILE A CA 1
ATOM 822 C C . ILE A 1 102 ? 2.336 -7.878 7.737 1.00 91.38 102 ILE A C 1
ATOM 824 O O . ILE A 1 102 ? 3.423 -7.929 7.160 1.00 91.38 102 ILE A O 1
ATOM 828 N N . ALA A 1 103 ? 2.189 -8.259 9.008 1.00 90.56 103 ALA A N 1
ATOM 829 C CA . ALA A 1 103 ? 3.286 -8.810 9.796 1.00 90.56 103 ALA A CA 1
ATOM 830 C C . ALA A 1 103 ? 3.779 -10.146 9.221 1.00 90.56 103 ALA A C 1
ATOM 832 O O . ALA A 1 103 ? 4.988 -10.341 9.102 1.00 90.56 103 ALA A O 1
ATOM 833 N N . ALA A 1 104 ? 2.860 -11.023 8.809 1.00 87.69 104 ALA A N 1
ATOM 834 C CA . ALA A 1 104 ? 3.185 -12.278 8.142 1.00 87.69 104 ALA A CA 1
ATOM 835 C C . ALA A 1 104 ? 3.940 -12.039 6.826 1.00 87.69 104 ALA A C 1
ATOM 837 O O . ALA A 1 104 ? 4.993 -12.638 6.625 1.00 87.69 104 ALA A O 1
ATOM 838 N N . ALA A 1 105 ? 3.473 -11.105 5.988 1.00 87.38 105 ALA A N 1
ATOM 839 C CA . ALA A 1 105 ? 4.138 -10.741 4.734 1.00 87.38 105 ALA A CA 1
ATOM 840 C C . ALA A 1 105 ? 5.574 -10.237 4.955 1.00 87.38 105 ALA A C 1
ATOM 842 O O . ALA A 1 105 ? 6.505 -10.652 4.270 1.00 87.38 105 ALA A O 1
ATOM 843 N N . LEU A 1 106 ? 5.776 -9.366 5.948 1.00 88.12 106 LEU A N 1
ATOM 844 C CA . LEU A 1 106 ? 7.104 -8.845 6.282 1.00 88.12 106 LEU A CA 1
ATOM 845 C C . LEU A 1 106 ? 8.027 -9.912 6.890 1.00 88.12 106 LEU A C 1
ATOM 847 O O . LEU A 1 106 ? 9.233 -9.852 6.673 1.00 88.12 106 LEU A O 1
ATOM 851 N N . ALA A 1 107 ? 7.485 -10.867 7.651 1.00 87.38 107 ALA A N 1
ATOM 852 C CA . ALA A 1 107 ? 8.258 -11.950 8.258 1.00 87.38 107 ALA A CA 1
ATOM 853 C C . ALA A 1 107 ? 8.652 -13.039 7.248 1.00 87.38 107 ALA A C 1
ATOM 855 O O . ALA A 1 107 ? 9.751 -13.582 7.337 1.00 87.38 107 ALA A O 1
ATOM 856 N N . GLN A 1 108 ? 7.764 -13.356 6.304 1.00 82.12 108 GLN A N 1
ATOM 857 C CA . GLN A 1 108 ? 8.014 -14.317 5.225 1.00 82.12 108 GLN A CA 1
ATOM 858 C C . GLN A 1 108 ? 8.920 -13.734 4.131 1.00 82.12 108 GLN A C 1
ATOM 860 O O . GLN A 1 108 ? 9.653 -14.477 3.483 1.00 82.12 108 GLN A O 1
ATOM 865 N N . GLY A 1 109 ? 8.911 -12.408 3.976 1.00 80.69 109 GLY A N 1
ATOM 866 C CA . GLY A 1 109 ? 9.612 -11.699 2.912 1.00 80.69 109 GLY A CA 1
ATOM 867 C C . GLY A 1 109 ? 8.692 -11.450 1.718 1.00 80.69 109 GLY A C 1
ATOM 868 O O . GLY A 1 109 ? 7.866 -12.284 1.354 1.00 80.69 109 GLY A O 1
ATOM 869 N N . ILE A 1 110 ? 8.833 -10.278 1.097 1.00 82.56 110 ILE A N 1
ATOM 870 C CA . ILE A 1 110 ? 7.959 -9.847 -0.004 1.00 82.56 110 ILE A CA 1
ATOM 871 C C . ILE A 1 110 ? 8.578 -10.275 -1.330 1.00 82.56 110 ILE A C 1
ATOM 873 O O . ILE A 1 110 ? 9.127 -9.471 -2.083 1.00 82.56 110 ILE A O 1
ATOM 877 N N . THR A 1 111 ? 8.558 -11.581 -1.565 1.00 75.12 111 THR A N 1
ATOM 878 C CA . THR A 1 111 ? 9.130 -12.209 -2.758 1.00 75.12 111 THR A CA 1
ATOM 879 C C . THR A 1 111 ? 8.128 -12.231 -3.911 1.00 75.12 111 THR A C 1
ATOM 881 O O . THR A 1 111 ? 6.944 -11.941 -3.744 1.00 75.12 111 THR A O 1
ATOM 884 N N . THR A 1 112 ? 8.580 -12.610 -5.106 1.00 68.19 112 THR A N 1
ATOM 885 C CA . THR A 1 112 ? 7.681 -12.870 -6.241 1.00 68.19 112 THR A CA 1
ATOM 886 C C . THR A 1 112 ? 6.629 -13.924 -5.908 1.00 68.19 112 THR A C 1
ATOM 888 O O . THR A 1 112 ? 5.482 -13.772 -6.312 1.00 68.19 112 THR A O 1
ATOM 891 N N . ASP A 1 113 ? 6.982 -14.936 -5.114 1.00 66.38 113 ASP A N 1
ATOM 892 C CA . ASP A 1 113 ? 6.067 -16.011 -4.716 1.00 66.38 113 ASP A CA 1
ATOM 893 C C . ASP A 1 113 ? 4.920 -15.487 -3.842 1.00 66.38 113 ASP A C 1
ATOM 895 O O . ASP A 1 113 ? 3.781 -15.901 -4.015 1.00 66.38 113 ASP A O 1
ATOM 899 N N . PHE A 1 114 ? 5.173 -14.481 -2.998 1.00 72.50 114 PHE A N 1
ATOM 900 C CA . PHE A 1 114 ? 4.135 -13.799 -2.216 1.00 72.50 114 PHE A CA 1
ATOM 901 C C . PHE A 1 114 ? 3.090 -13.074 -3.094 1.00 72.50 114 PHE A C 1
ATOM 903 O O . PHE A 1 114 ? 1.915 -12.970 -2.725 1.00 72.50 114 PHE A O 1
ATOM 910 N N . PHE A 1 115 ? 3.499 -12.575 -4.266 1.00 70.44 115 PHE A N 1
ATOM 911 C CA . PHE A 1 115 ? 2.583 -12.008 -5.261 1.00 70.44 115 PHE A CA 1
ATOM 912 C C . PHE A 1 115 ? 1.950 -13.086 -6.157 1.00 70.44 115 PHE A C 1
ATOM 914 O O . PHE A 1 115 ? 0.809 -12.928 -6.585 1.00 70.44 115 PHE A O 1
ATOM 921 N N . LEU A 1 116 ? 2.655 -14.188 -6.428 1.00 64.94 116 LEU A N 1
ATOM 922 C CA . LEU A 1 116 ? 2.167 -15.282 -7.272 1.00 64.94 116 LEU A CA 1
ATOM 923 C C . LEU A 1 116 ? 1.169 -16.194 -6.551 1.00 64.94 116 LEU A C 1
ATOM 925 O O . LEU A 1 116 ? 0.177 -16.564 -7.167 1.00 64.94 116 LEU A O 1
ATOM 929 N N . GLU A 1 117 ? 1.340 -16.484 -5.257 1.00 59.88 117 GLU A N 1
ATOM 930 C CA . GLU A 1 117 ? 0.325 -17.180 -4.445 1.00 59.88 117 GLU A CA 1
ATOM 931 C C . GLU A 1 117 ? -1.021 -16.438 -4.489 1.00 59.88 117 GLU A C 1
ATOM 933 O O . GLU A 1 117 ? -2.080 -17.061 -4.520 1.00 59.88 117 GLU A O 1
ATOM 938 N N . ALA A 1 118 ? -0.989 -15.105 -4.586 1.00 55.59 118 ALA A N 1
ATOM 939 C CA . ALA A 1 118 ? -2.181 -14.283 -4.757 1.00 55.59 118 ALA A CA 1
ATOM 940 C C . ALA A 1 118 ? -2.827 -14.423 -6.150 1.00 55.59 118 ALA A C 1
ATOM 942 O O . ALA A 1 118 ? -4.052 -14.380 -6.250 1.00 55.59 118 ALA A O 1
ATOM 943 N N . ALA A 1 119 ? -2.033 -14.616 -7.209 1.00 52.72 119 ALA A N 1
ATOM 944 C CA . ALA A 1 119 ? -2.543 -14.888 -8.554 1.00 52.72 119 ALA A CA 1
ATOM 945 C C . ALA A 1 119 ? -3.082 -16.324 -8.682 1.00 52.72 119 ALA A C 1
ATOM 947 O O . ALA A 1 119 ? -4.105 -16.540 -9.325 1.00 52.72 119 ALA A O 1
ATOM 948 N N . GLN A 1 120 ? -2.433 -17.292 -8.030 1.00 51.50 120 GLN A N 1
ATOM 949 C CA . GLN A 1 120 ? -2.853 -18.694 -8.006 1.00 51.50 120 GLN A CA 1
ATOM 950 C C . GLN A 1 120 ? -4.176 -18.863 -7.240 1.00 51.50 120 GLN A C 1
ATOM 952 O O . GLN A 1 120 ? -5.110 -19.463 -7.759 1.00 51.50 120 GLN A O 1
ATOM 957 N N . ALA A 1 121 ? -4.313 -18.231 -6.067 1.00 53.22 121 ALA A N 1
ATOM 958 C CA . ALA A 1 121 ? -5.555 -18.247 -5.290 1.00 53.22 121 ALA A CA 1
ATOM 959 C C . ALA A 1 121 ? -6.747 -17.612 -6.037 1.00 53.22 121 ALA A C 1
ATOM 961 O O . ALA A 1 121 ? -7.878 -18.049 -5.859 1.00 53.22 121 ALA A O 1
ATOM 962 N N . GLN A 1 122 ? -6.501 -16.619 -6.903 1.00 52.09 122 GLN A N 1
ATOM 963 C CA . GLN A 1 122 ? -7.527 -16.033 -7.780 1.00 52.09 122 GLN A CA 1
ATOM 964 C C . GLN A 1 122 ? -7.915 -16.930 -8.966 1.00 52.09 122 GLN A C 1
ATOM 966 O O . GLN A 1 122 ? -8.987 -16.742 -9.535 1.00 52.09 122 GLN A O 1
ATOM 971 N N . LEU A 1 123 ? -7.045 -17.861 -9.369 1.00 51.84 123 LEU A N 1
ATOM 972 C CA . LEU A 1 123 ? -7.290 -18.801 -10.467 1.00 51.84 123 LEU A CA 1
ATOM 973 C C . LEU A 1 123 ? -7.934 -20.111 -9.988 1.00 51.84 123 LEU A C 1
ATOM 975 O O . LEU A 1 123 ? -8.666 -20.730 -10.759 1.00 51.84 123 LEU A O 1
ATOM 979 N N . ASP A 1 124 ? -7.670 -20.519 -8.743 1.00 52.25 124 ASP A N 1
ATOM 980 C CA . ASP A 1 124 ? -8.187 -21.758 -8.146 1.00 52.25 124 ASP A CA 1
ATOM 981 C C . ASP A 1 124 ? -9.593 -21.601 -7.517 1.00 52.25 124 ASP A C 1
ATOM 983 O O . ASP A 1 124 ? -10.272 -22.603 -7.275 1.00 52.25 124 ASP A O 1
ATOM 987 N N . GLU A 1 125 ? -10.080 -20.374 -7.284 1.00 44.91 125 GLU A N 1
ATOM 988 C CA . GLU A 1 125 ? -11.495 -20.126 -6.968 1.00 44.91 125 GLU A CA 1
ATOM 989 C C . GLU A 1 125 ? -12.349 -20.166 -8.256 1.00 44.91 125 GLU A C 1
ATOM 991 O O . GLU A 1 125 ? -12.140 -19.389 -9.188 1.00 44.91 125 GLU A O 1
ATOM 996 N N . GLU A 1 126 ? -13.337 -21.078 -8.310 1.00 41.44 126 GLU A N 1
ATOM 997 C CA . GLU A 1 126 ? -14.433 -21.077 -9.301 1.00 41.44 126 GLU A CA 1
ATOM 998 C C . GLU A 1 126 ? -14.988 -19.653 -9.486 1.00 41.44 126 GLU A C 1
ATOM 1000 O O . GLU A 1 126 ? -15.031 -18.905 -8.508 1.00 41.44 126 GLU A O 1
ATOM 1005 N N . PRO A 1 127 ? -15.448 -19.261 -10.693 1.00 39.34 127 PRO A N 1
ATOM 1006 C CA . PRO A 1 127 ? -15.693 -17.866 -11.028 1.00 39.34 127 PRO A CA 1
ATOM 1007 C C . PRO A 1 127 ? -16.840 -17.313 -10.178 1.00 39.34 127 PRO A C 1
ATOM 1009 O O . PRO A 1 127 ? -18.011 -17.377 -10.563 1.00 39.34 127 PRO A O 1
ATOM 1012 N N . GLU A 1 128 ? -16.518 -16.724 -9.027 1.00 40.31 128 GLU A N 1
ATOM 1013 C CA . GLU A 1 128 ? -17.410 -15.779 -8.387 1.00 40.31 128 GLU A CA 1
ATOM 1014 C C . GLU A 1 128 ? -17.542 -14.624 -9.365 1.00 40.31 128 GLU A C 1
ATOM 1016 O O . GLU A 1 128 ? -16.584 -13.899 -9.629 1.00 40.31 128 GLU A O 1
ATOM 1021 N N . VAL A 1 129 ? -18.733 -14.584 -9.976 1.00 43.41 129 VAL A N 1
ATOM 1022 C CA . VAL A 1 129 ? -19.327 -13.517 -10.778 1.00 43.41 129 VAL A CA 1
ATOM 1023 C C . VAL A 1 129 ? -18.376 -12.342 -10.868 1.00 43.41 129 VAL A C 1
ATOM 1025 O O . VAL A 1 129 ? -18.261 -11.603 -9.892 1.00 43.41 129 VAL A O 1
ATOM 1028 N N . VAL A 1 130 ? -17.697 -12.206 -12.015 1.00 42.50 130 VAL A N 1
ATOM 1029 C CA . VAL A 1 130 ? -16.889 -11.034 -12.362 1.00 42.50 130 VAL A CA 1
ATOM 1030 C C . VAL A 1 130 ? -17.697 -9.820 -11.936 1.00 42.50 130 VAL A C 1
ATOM 1032 O O . VAL A 1 130 ? -18.660 -9.445 -12.607 1.00 42.50 130 VAL A O 1
ATOM 1035 N N . ALA A 1 131 ? -17.373 -9.269 -10.765 1.00 47.47 131 ALA A N 1
ATOM 1036 C CA . ALA A 1 131 ? -17.994 -8.050 -10.317 1.00 47.47 131 ALA A CA 1
ATOM 1037 C C . ALA A 1 131 ? -17.619 -7.063 -11.408 1.00 47.47 131 ALA A C 1
ATOM 1039 O O . ALA A 1 131 ? -16.425 -6.887 -11.678 1.00 47.47 131 ALA A O 1
ATOM 1040 N N . GLU A 1 132 ? -18.634 -6.532 -12.098 1.00 43.81 132 GLU A N 1
ATOM 1041 C CA . GLU A 1 132 ? -18.449 -5.552 -13.159 1.00 43.81 132 GLU A CA 1
ATOM 1042 C C . GLU A 1 132 ? -17.346 -4.595 -12.719 1.00 43.81 132 GLU A C 1
ATOM 1044 O O . GLU A 1 132 ? -17.389 -4.157 -11.561 1.00 43.81 132 GLU A O 1
ATOM 1049 N N . PRO A 1 133 ? -16.332 -4.333 -13.567 1.00 41.59 133 PRO A N 1
ATOM 1050 C CA . PRO A 1 133 ? -15.187 -3.537 -13.172 1.00 41.59 133 PRO A CA 1
ATOM 1051 C C . PRO A 1 133 ? -15.715 -2.258 -12.542 1.00 41.59 133 PRO A C 1
ATOM 1053 O O . PRO A 1 133 ? -16.281 -1.417 -13.241 1.00 41.59 133 PRO A O 1
ATOM 1056 N N . LYS A 1 134 ? -15.605 -2.158 -11.205 1.00 50.12 134 LYS A N 1
ATOM 1057 C CA . LYS A 1 134 ? -16.114 -1.008 -10.461 1.00 50.12 134 LYS A CA 1
ATOM 1058 C C . LYS A 1 134 ? -15.459 0.184 -11.111 1.00 50.12 134 LYS A C 1
ATOM 1060 O O . LYS A 1 134 ? -14.232 0.299 -11.090 1.00 50.12 134 LYS A O 1
ATOM 1065 N N . GLU A 1 135 ? -16.280 1.007 -11.750 1.00 40.94 135 GLU A N 1
ATOM 1066 C CA . GLU A 1 135 ? -15.825 2.166 -12.485 1.00 40.94 135 GLU A CA 1
ATOM 1067 C C . GLU A 1 135 ? -15.084 3.058 -11.489 1.00 40.94 135 GLU A C 1
ATOM 1069 O O . GLU A 1 135 ? -15.673 3.838 -10.742 1.00 40.94 135 GLU A O 1
ATOM 1074 N N . ASN A 1 136 ? -13.761 2.928 -11.434 1.00 48.31 136 ASN A N 1
ATOM 1075 C CA . ASN A 1 136 ? -12.900 3.795 -10.651 1.00 48.31 136 ASN A CA 1
ATOM 1076 C C . ASN A 1 136 ? -12.787 5.135 -11.387 1.00 48.31 136 ASN A C 1
ATOM 1078 O O . ASN A 1 136 ? -11.702 5.600 -11.733 1.00 48.31 136 ASN A O 1
ATOM 1082 N N . ARG A 1 137 ? -13.922 5.797 -11.630 1.00 45.97 137 ARG A N 1
ATOM 1083 C CA . ARG A 1 137 ? -13.970 7.184 -12.077 1.00 45.97 137 ARG A CA 1
ATOM 1084 C C . ARG A 1 137 ? -13.807 8.084 -10.863 1.00 45.97 137 ARG A C 1
ATOM 1086 O O . ARG A 1 137 ? -14.714 8.807 -10.461 1.00 45.97 137 ARG A O 1
ATOM 1093 N N . LYS A 1 138 ? -12.587 8.143 -10.324 1.00 54.03 138 LYS A N 1
ATOM 1094 C CA . LYS A 1 138 ? -12.134 9.442 -9.818 1.00 54.03 138 LYS A CA 1
ATOM 1095 C C . LYS A 1 138 ? -12.034 10.326 -11.052 1.00 54.03 138 LYS A C 1
ATOM 1097 O O . LYS A 1 138 ? -11.052 10.230 -11.780 1.00 54.03 138 LYS A O 1
ATOM 1102 N N . MET A 1 139 ? -13.075 11.116 -11.332 1.00 51.06 139 MET A N 1
ATOM 1103 C CA . MET A 1 139 ? -13.016 12.102 -12.407 1.00 51.06 139 MET A CA 1
ATOM 1104 C C . MET A 1 139 ? -11.796 12.984 -12.151 1.00 51.06 139 MET A C 1
ATOM 1106 O O . MET A 1 139 ? -11.732 13.725 -11.167 1.00 51.06 139 MET A O 1
ATOM 1110 N N . VAL A 1 140 ? -10.783 12.839 -13.003 1.00 57.03 140 VAL A N 1
ATOM 1111 C CA . VAL A 1 140 ? -9.672 13.778 -13.062 1.00 57.03 140 VAL A CA 1
ATOM 1112 C C . VAL A 1 140 ? -10.309 15.132 -13.335 1.00 57.03 140 VAL A C 1
ATOM 1114 O O . VAL A 1 140 ? -11.160 15.243 -14.215 1.00 57.03 140 VAL A O 1
ATOM 1117 N N . THR A 1 141 ? -9.964 16.150 -12.544 1.00 60.47 141 THR A N 1
ATOM 1118 C CA . THR A 1 141 ? -10.519 17.485 -12.773 1.00 60.47 141 THR A CA 1
ATOM 1119 C C . THR A 1 141 ? -10.268 17.877 -14.225 1.00 60.47 141 THR A C 1
ATOM 1121 O O . THR A 1 141 ? -9.182 17.635 -14.751 1.00 60.47 141 THR A O 1
ATOM 1124 N N . GLU A 1 142 ? -11.258 18.476 -14.879 1.00 62.31 142 GLU A N 1
ATOM 1125 C CA . GLU A 1 142 ? -11.215 18.802 -16.312 1.00 62.31 142 GLU A CA 1
ATOM 1126 C C . GLU A 1 142 ? -9.945 19.583 -16.694 1.00 62.31 142 GLU A C 1
ATOM 1128 O O . GLU A 1 142 ? -9.326 19.351 -17.729 1.00 62.31 142 GLU A O 1
ATOM 1133 N N . ARG A 1 143 ? -9.455 20.410 -15.762 1.00 66.38 143 ARG A N 1
ATOM 1134 C CA . ARG A 1 143 ? -8.167 21.105 -15.853 1.00 66.38 143 ARG A CA 1
ATOM 1135 C C . ARG A 1 143 ? -6.963 20.165 -15.982 1.00 66.38 143 ARG A C 1
ATOM 1137 O O . ARG A 1 143 ? -6.083 20.424 -16.792 1.00 66.38 143 ARG A O 1
ATOM 1144 N N . ARG A 1 144 ? -6.890 19.107 -15.173 1.00 68.00 144 ARG A N 1
ATOM 1145 C CA . ARG A 1 144 ? -5.797 18.123 -15.219 1.00 68.00 144 ARG A CA 1
ATOM 1146 C C . ARG A 1 144 ? -5.889 17.242 -16.461 1.00 68.00 144 ARG A C 1
ATOM 1148 O O . ARG A 1 144 ? -4.858 16.949 -17.048 1.00 68.00 144 ARG A O 1
ATOM 1155 N N . PHE A 1 145 ? -7.102 16.873 -16.878 1.00 74.06 145 PHE A N 1
ATOM 1156 C CA . PHE A 1 145 ? -7.307 16.148 -18.132 1.00 74.06 145 PHE A CA 1
ATOM 1157 C C . PHE A 1 145 ? -6.816 16.969 -19.327 1.00 74.06 145 PHE A C 1
ATOM 1159 O O . PHE A 1 145 ? -6.059 16.459 -20.143 1.00 74.06 145 PHE A O 1
ATOM 1166 N N . LYS A 1 146 ? -7.169 18.259 -19.375 1.00 82.31 146 LYS A N 1
ATOM 1167 C CA . LYS A 1 146 ? -6.724 19.168 -20.432 1.00 82.31 146 LYS A CA 1
ATOM 1168 C C . LYS A 1 146 ? -5.200 19.304 -20.492 1.00 82.31 146 LYS A C 1
ATOM 1170 O O . LYS A 1 146 ? -4.645 19.191 -21.571 1.00 82.31 146 LYS A O 1
ATOM 1175 N N . ILE A 1 147 ? -4.526 19.469 -19.349 1.00 78.88 147 ILE A N 1
ATOM 1176 C CA . ILE A 1 147 ? -3.054 19.558 -19.303 1.00 78.88 147 ILE A CA 1
ATOM 1177 C C . ILE A 1 147 ? -2.412 18.295 -19.886 1.00 78.88 147 ILE A C 1
ATOM 1179 O O . ILE A 1 147 ? -1.595 18.391 -20.792 1.00 78.88 147 ILE A O 1
ATOM 1183 N N . VAL A 1 148 ? -2.829 17.114 -19.420 1.00 80.25 148 VAL A N 1
ATOM 1184 C CA . VAL A 1 148 ? -2.279 15.836 -19.906 1.00 80.25 148 VAL A CA 1
ATOM 1185 C C . VAL A 1 148 ? -2.609 15.615 -21.386 1.00 80.25 148 VAL A C 1
ATOM 1187 O O . VAL A 1 148 ? -1.808 15.056 -22.131 1.00 80.25 148 VAL A O 1
ATOM 1190 N N . TRP A 1 149 ? -3.784 16.058 -21.833 1.00 82.38 149 TRP A N 1
ATOM 1191 C CA . TRP A 1 149 ? -4.181 15.988 -23.235 1.00 82.38 149 TRP A CA 1
ATOM 1192 C C . TRP A 1 149 ? -3.318 16.887 -24.126 1.00 82.38 149 TRP A C 1
ATOM 1194 O O . TRP A 1 149 ? -2.857 16.435 -25.174 1.00 82.38 149 TRP A O 1
ATOM 1204 N N . ASP A 1 150 ? -3.067 18.124 -23.701 1.00 86.62 150 ASP A N 1
ATOM 1205 C CA . ASP A 1 150 ? -2.227 19.079 -24.424 1.00 86.62 150 ASP A CA 1
ATOM 1206 C C . ASP A 1 150 ? -0.768 18.581 -24.473 1.00 86.62 150 ASP A C 1
ATOM 1208 O O . ASP A 1 150 ? -0.178 18.512 -25.552 1.00 86.62 150 ASP A O 1
ATOM 1212 N N . GLU A 1 151 ? -0.229 18.088 -23.349 1.00 84.38 151 GLU A N 1
ATOM 1213 C CA . GLU A 1 151 ? 1.097 17.449 -23.278 1.00 84.38 151 GLU A CA 1
ATOM 1214 C C . GLU A 1 151 ? 1.208 16.241 -24.223 1.00 84.38 151 GLU A C 1
ATOM 1216 O O . GLU A 1 151 ? 2.218 16.065 -24.910 1.00 84.38 151 GLU A O 1
ATOM 1221 N N . LEU A 1 152 ? 0.156 15.421 -24.316 1.00 88.12 152 LEU A N 1
ATOM 1222 C CA . LEU A 1 152 ? 0.113 14.278 -25.226 1.00 88.12 152 LEU A CA 1
ATOM 1223 C C . LEU A 1 152 ? 0.127 14.714 -26.698 1.00 88.12 152 LEU A C 1
ATOM 1225 O O . LEU A 1 152 ? 0.770 14.060 -27.526 1.00 88.12 152 LEU A O 1
ATOM 1229 N N . GLN A 1 153 ? -0.583 15.787 -27.052 1.00 88.50 153 GLN A N 1
ATOM 1230 C CA . GLN A 1 153 ? -0.573 16.317 -28.418 1.00 88.50 153 GLN A CA 1
ATOM 1231 C C . GLN A 1 153 ? 0.792 16.910 -28.780 1.00 88.50 153 GLN A C 1
ATOM 1233 O O . GLN A 1 153 ? 1.305 16.631 -29.870 1.00 88.50 153 GLN A O 1
ATOM 1238 N N . ASP A 1 154 ? 1.415 17.642 -27.859 1.00 88.56 154 ASP A N 1
ATOM 1239 C CA . ASP A 1 154 ? 2.747 18.213 -28.052 1.00 88.56 154 ASP A CA 1
ATOM 1240 C C . ASP A 1 154 ? 3.815 17.123 -28.192 1.00 88.56 154 ASP A C 1
ATOM 1242 O O . ASP A 1 154 ? 4.617 17.159 -29.133 1.00 88.56 154 ASP A O 1
ATOM 1246 N N . ALA A 1 155 ? 3.770 16.084 -27.353 1.00 85.12 155 ALA A N 1
ATOM 1247 C CA . ALA A 1 155 ? 4.647 14.923 -27.476 1.00 85.12 155 ALA A CA 1
ATOM 1248 C C . ALA A 1 155 ? 4.463 14.213 -28.830 1.00 85.12 155 ALA A C 1
ATOM 1250 O O . ALA A 1 155 ? 5.441 13.918 -29.522 1.00 85.12 155 ALA A O 1
ATOM 1251 N N . LYS A 1 156 ? 3.216 14.003 -29.276 1.00 82.38 156 LYS A N 1
ATOM 1252 C CA . LYS A 1 156 ? 2.921 13.413 -30.597 1.00 82.38 156 LYS A CA 1
ATOM 1253 C C . LYS A 1 156 ? 3.429 14.267 -31.756 1.00 82.38 156 LYS A C 1
ATOM 1255 O O . LYS A 1 156 ? 3.817 13.720 -32.791 1.00 82.38 156 LYS A O 1
ATOM 1260 N N . LYS A 1 157 ? 3.398 15.593 -31.627 1.00 88.38 157 LYS A N 1
ATOM 1261 C CA . LYS A 1 157 ? 3.938 16.512 -32.634 1.00 88.38 157 LYS A CA 1
ATOM 1262 C C . LYS A 1 157 ? 5.465 16.447 -32.665 1.00 88.38 157 LYS A C 1
ATOM 1264 O O . LYS A 1 157 ? 6.039 16.367 -33.749 1.00 88.38 157 LYS A O 1
ATOM 1269 N N . ARG A 1 158 ? 6.110 16.398 -31.496 1.00 88.88 158 ARG A N 1
ATOM 1270 C CA . ARG A 1 158 ? 7.567 16.267 -31.368 1.00 88.88 158 ARG A CA 1
ATOM 1271 C C . ARG A 1 158 ? 8.079 14.954 -31.959 1.00 88.88 158 ARG A C 1
ATOM 1273 O O . ARG A 1 158 ? 9.054 14.971 -32.701 1.00 88.88 158 ARG A O 1
ATOM 1280 N N . ILE A 1 159 ? 7.394 13.841 -31.692 1.00 88.19 159 ILE A N 1
ATOM 1281 C CA . ILE A 1 159 ? 7.734 12.527 -32.261 1.00 88.19 159 ILE A CA 1
ATOM 1282 C C . ILE A 1 159 ? 7.652 12.555 -33.791 1.00 88.19 159 ILE A C 1
ATOM 1284 O O . ILE A 1 159 ? 8.556 12.058 -34.455 1.00 88.19 159 ILE A O 1
ATOM 1288 N N . ARG A 1 160 ? 6.607 13.169 -34.363 1.00 87.12 160 ARG A N 1
ATOM 1289 C CA . ARG A 1 160 ? 6.484 13.303 -35.824 1.00 87.12 160 ARG A CA 1
ATOM 1290 C C . ARG A 1 160 ? 7.644 14.089 -36.430 1.00 87.12 160 ARG A C 1
ATOM 1292 O O . ARG A 1 160 ? 8.266 13.599 -37.361 1.00 87.12 160 ARG A O 1
ATOM 1299 N N . GLN A 1 161 ? 7.987 15.237 -35.846 1.00 88.81 161 GLN A N 1
ATOM 1300 C CA . GLN A 1 161 ? 9.127 16.044 -36.297 1.00 88.81 161 GLN A CA 1
ATOM 1301 C C . GLN A 1 161 ? 10.443 15.263 -36.255 1.00 88.81 161 GLN A C 1
ATOM 1303 O O . GLN A 1 161 ? 11.180 15.257 -37.234 1.00 88.81 161 GLN A O 1
ATOM 1308 N N . LEU A 1 162 ? 10.716 14.567 -35.148 1.00 87.81 162 LEU A N 1
ATOM 1309 C CA . LEU A 1 162 ? 11.937 13.775 -35.008 1.00 87.81 162 LEU A CA 1
ATOM 1310 C C . LEU A 1 162 ? 11.991 12.613 -36.004 1.00 87.81 162 LEU A C 1
ATOM 1312 O O . LEU A 1 162 ? 13.062 12.316 -36.523 1.00 87.81 162 LEU A O 1
ATOM 1316 N N .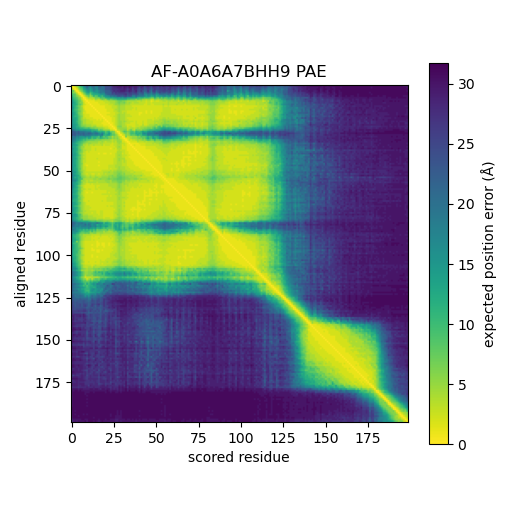 ASN A 1 163 ? 10.860 11.975 -36.306 1.00 87.62 163 ASN A N 1
ATOM 1317 C CA . ASN A 1 163 ? 10.804 10.942 -37.339 1.00 87.62 163 ASN A CA 1
ATOM 1318 C C . ASN A 1 163 ? 11.062 11.513 -38.736 1.00 87.62 163 ASN A C 1
ATOM 1320 O O . ASN A 1 163 ? 11.814 10.912 -39.499 1.00 87.62 163 ASN A O 1
ATOM 1324 N N . ASP A 1 164 ? 10.488 12.669 -39.064 1.00 88.94 164 ASP A N 1
ATOM 1325 C CA . ASP A 1 164 ? 10.728 13.330 -40.349 1.00 88.94 164 ASP A CA 1
ATOM 1326 C C . ASP A 1 164 ? 12.206 13.732 -40.492 1.00 88.94 164 ASP A C 1
ATOM 1328 O O . ASP A 1 164 ? 12.830 13.462 -41.520 1.00 88.94 164 ASP A O 1
ATOM 1332 N N . GLU A 1 165 ? 12.799 14.300 -39.439 1.00 89.19 165 GLU A N 1
ATOM 1333 C CA . GLU A 1 165 ? 14.228 14.628 -39.379 1.00 89.19 165 GLU A CA 1
ATOM 1334 C C . GLU A 1 165 ? 15.106 13.377 -39.527 1.00 89.19 165 GLU A C 1
ATOM 1336 O O . GLU A 1 165 ? 16.062 13.381 -40.305 1.00 89.19 165 GLU A O 1
ATOM 1341 N N . ASN A 1 166 ? 14.766 12.286 -38.835 1.00 91.75 166 ASN A N 1
ATOM 1342 C CA . ASN A 1 166 ? 15.496 11.023 -38.924 1.00 91.75 166 ASN A CA 1
ATOM 1343 C C . ASN A 1 166 ? 15.422 10.440 -40.343 1.00 91.75 166 ASN A C 1
ATOM 1345 O O . ASN A 1 166 ? 16.449 10.076 -40.908 1.00 91.75 166 ASN A O 1
ATOM 1349 N N . ASN A 1 167 ? 14.249 10.460 -40.979 1.00 87.44 167 ASN A N 1
ATOM 1350 C CA . ASN A 1 167 ? 14.083 10.014 -42.365 1.00 87.44 167 ASN A CA 1
ATOM 1351 C C . ASN A 1 167 ? 14.926 10.850 -43.348 1.00 87.44 167 ASN A C 1
ATOM 1353 O O . ASN A 1 167 ? 15.571 10.302 -44.245 1.00 87.44 167 ASN A O 1
ATOM 1357 N N . VAL A 1 168 ? 14.975 12.175 -43.171 1.00 90.06 168 VAL A N 1
ATOM 1358 C CA . VAL A 1 168 ? 15.820 13.067 -43.988 1.00 90.06 168 VAL A CA 1
ATOM 1359 C C . VAL A 1 168 ? 17.305 12.762 -43.789 1.00 90.06 168 VAL A C 1
ATOM 1361 O O . VAL A 1 168 ? 18.067 12.708 -44.761 1.00 90.06 168 VAL A O 1
ATOM 1364 N N . LEU A 1 169 ? 17.730 12.545 -42.544 1.00 90.75 169 LEU A N 1
ATOM 1365 C CA . LEU A 1 169 ? 19.113 12.203 -42.224 1.00 90.75 169 LEU A CA 1
ATOM 1366 C C . LEU A 1 169 ? 19.499 10.831 -42.780 1.00 90.75 169 LEU A C 1
ATOM 1368 O O . LEU A 1 169 ? 20.564 10.722 -43.383 1.00 90.75 169 LEU A O 1
ATOM 1372 N N . GLN A 1 170 ? 18.630 9.824 -42.676 1.00 86.69 170 GLN A N 1
ATOM 1373 C CA . GLN A 1 170 ? 18.843 8.501 -43.269 1.00 86.69 170 GLN A CA 1
ATOM 1374 C C . GLN A 1 170 ? 19.036 8.582 -44.784 1.00 86.69 170 GLN A C 1
ATOM 1376 O O . GLN A 1 170 ? 19.987 8.011 -45.313 1.00 86.69 170 GLN A O 1
ATOM 1381 N N . LEU A 1 171 ? 18.210 9.361 -45.490 1.00 86.75 171 LEU A N 1
ATOM 1382 C CA . LEU A 1 171 ? 18.384 9.583 -46.929 1.00 86.75 171 LEU A CA 1
ATOM 1383 C C . LEU A 1 171 ? 19.717 10.266 -47.256 1.00 86.75 171 LEU A C 1
ATOM 1385 O O . LEU A 1 171 ? 20.346 9.953 -48.269 1.00 86.75 171 LEU A O 1
ATOM 1389 N N . LYS A 1 172 ? 20.164 11.203 -46.415 1.00 86.50 172 LYS A N 1
ATOM 1390 C CA . LYS A 1 172 ? 21.450 11.886 -46.591 1.00 86.50 172 LYS A CA 1
ATOM 1391 C C . LYS A 1 172 ? 22.628 10.944 -46.347 1.00 86.50 172 LYS A C 1
ATOM 1393 O O . LYS A 1 172 ? 23.567 10.962 -47.138 1.00 86.50 172 LYS A O 1
ATOM 1398 N N . VAL A 1 173 ? 22.562 10.116 -45.305 1.00 86.94 173 VAL A N 1
ATOM 1399 C CA . VAL A 1 173 ? 23.555 9.073 -45.010 1.00 86.94 173 VAL A CA 1
ATOM 1400 C C . VAL A 1 173 ? 23.634 8.086 -46.169 1.00 86.94 173 VAL A C 1
ATOM 1402 O O . VAL A 1 173 ? 24.709 7.923 -46.732 1.00 86.94 173 VAL A O 1
ATOM 1405 N N . MET A 1 174 ? 22.499 7.556 -46.631 1.00 84.62 174 MET A N 1
ATOM 1406 C CA . MET A 1 174 ? 22.443 6.629 -47.765 1.00 84.62 174 MET A CA 1
ATOM 1407 C C . MET A 1 174 ? 23.070 7.222 -49.037 1.00 84.62 174 MET A C 1
ATOM 1409 O O . MET A 1 174 ? 23.800 6.538 -49.749 1.00 84.62 174 MET A O 1
ATOM 1413 N N . ARG A 1 175 ? 22.833 8.511 -49.327 1.00 82.50 175 ARG A N 1
ATOM 1414 C CA . ARG A 1 175 ? 23.471 9.200 -50.466 1.00 82.50 175 ARG A CA 1
ATOM 1415 C C . ARG A 1 175 ? 24.979 9.344 -50.295 1.00 82.50 175 ARG A C 1
ATOM 1417 O O . ARG A 1 175 ? 25.706 9.196 -51.272 1.00 82.50 175 ARG A O 1
ATOM 1424 N N . LEU A 1 176 ? 25.441 9.664 -49.089 1.00 83.94 176 LEU A N 1
ATOM 1425 C CA . LEU A 1 176 ? 26.867 9.799 -48.797 1.00 83.94 176 LEU A CA 1
ATOM 1426 C C . LEU A 1 176 ? 27.577 8.443 -48.849 1.00 83.94 176 LEU A C 1
ATOM 1428 O O . LEU A 1 176 ? 28.674 8.372 -49.386 1.00 83.94 176 LEU A O 1
ATOM 1432 N N . GLU A 1 177 ? 26.950 7.376 -48.361 1.00 80.25 177 GLU A N 1
ATOM 1433 C CA . GLU A 1 177 ? 27.460 6.003 -48.444 1.00 80.25 177 GLU A CA 1
ATOM 1434 C C . GLU A 1 177 ? 27.496 5.496 -49.889 1.00 80.25 177 GLU A C 1
ATOM 1436 O O . GLU A 1 177 ? 28.517 4.970 -50.328 1.00 80.25 177 GLU A O 1
ATOM 1441 N N . ALA A 1 178 ? 26.441 5.744 -50.672 1.00 78.94 178 ALA A N 1
ATOM 1442 C CA . ALA A 1 178 ? 26.415 5.421 -52.098 1.00 78.94 178 ALA A CA 1
ATOM 1443 C C . ALA A 1 178 ? 27.473 6.204 -52.898 1.00 78.94 178 ALA A C 1
ATOM 1445 O O . ALA A 1 178 ? 28.090 5.653 -53.806 1.00 78.94 178 ALA A O 1
ATOM 1446 N N . ALA A 1 179 ? 27.726 7.469 -52.540 1.00 72.81 179 ALA A N 1
ATOM 1447 C CA . ALA A 1 179 ? 28.790 8.281 -53.132 1.00 72.81 179 ALA A CA 1
ATOM 1448 C C . ALA A 1 179 ? 30.199 7.854 -52.684 1.00 72.81 179 ALA A C 1
ATOM 1450 O O . ALA A 1 179 ? 31.173 8.160 -53.368 1.00 72.81 179 ALA A O 1
ATOM 1451 N N . ARG A 1 180 ? 30.319 7.158 -51.546 1.00 71.50 180 ARG A N 1
ATOM 1452 C CA . ARG A 1 180 ? 31.600 6.675 -51.017 1.00 71.50 180 ARG A CA 1
ATOM 1453 C C . ARG A 1 180 ? 32.076 5.390 -51.703 1.00 71.50 180 ARG A C 1
ATOM 1455 O O . ARG A 1 180 ? 33.276 5.139 -51.675 1.00 71.50 180 ARG A O 1
ATOM 1462 N N . GLY A 1 181 ? 31.174 4.642 -52.356 1.00 52.28 181 GLY A N 1
ATOM 1463 C CA . GLY A 1 181 ? 31.469 3.402 -53.090 1.00 52.28 181 GLY A CA 1
ATOM 1464 C C . GLY A 1 181 ? 32.093 2.295 -52.218 1.00 52.28 181 GLY A C 1
ATOM 1465 O O . GLY A 1 181 ? 32.513 2.549 -51.087 1.00 52.28 181 GLY A O 1
ATOM 1466 N N . PRO A 1 182 ? 32.175 1.038 -52.694 1.00 54.34 182 PRO A N 1
ATOM 1467 C CA . PRO A 1 182 ? 32.972 0.032 -52.010 1.00 54.34 182 PRO A CA 1
ATOM 1468 C C . PRO A 1 182 ? 34.441 0.430 -52.184 1.00 54.34 182 PRO A C 1
ATOM 1470 O O . PRO A 1 182 ? 34.991 0.320 -53.278 1.00 54.34 182 PRO A O 1
ATOM 1473 N N . MET A 1 183 ? 35.076 0.935 -51.124 1.00 51.41 183 MET A N 1
ATOM 1474 C CA . MET A 1 183 ? 36.534 1.052 -51.092 1.00 51.41 183 MET A CA 1
ATOM 1475 C C . MET A 1 183 ? 37.094 -0.363 -51.200 1.00 51.41 183 MET A C 1
ATOM 1477 O O . MET A 1 183 ? 37.055 -1.143 -50.249 1.00 51.41 183 MET A O 1
ATOM 1481 N N . GLY A 1 184 ? 37.520 -0.684 -52.421 1.00 47.09 184 GLY A N 1
ATOM 1482 C CA . GLY A 1 184 ? 38.171 -1.919 -52.785 1.00 47.09 184 GLY A CA 1
ATOM 1483 C C . GLY A 1 184 ? 39.368 -2.147 -51.882 1.00 47.09 184 GLY A C 1
ATOM 1484 O O . GLY A 1 184 ? 40.300 -1.346 -51.821 1.00 47.09 184 GLY A O 1
ATOM 1485 N N . ASN A 1 185 ? 39.316 -3.276 -51.193 1.00 47.97 185 ASN A N 1
ATOM 1486 C CA . ASN A 1 185 ? 40.482 -3.937 -50.659 1.00 47.97 185 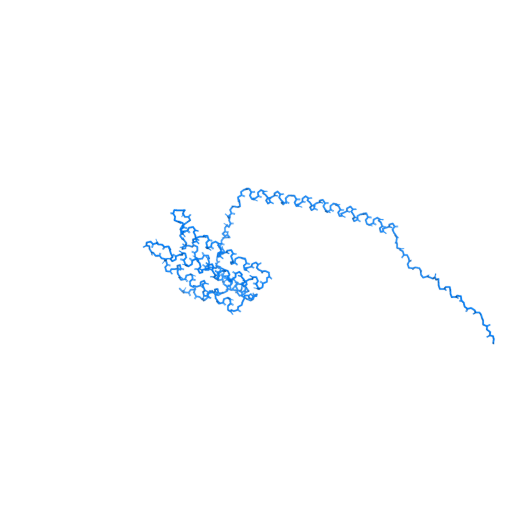ASN A CA 1
ATOM 1487 C C . ASN A 1 185 ? 41.320 -4.357 -51.880 1.00 47.97 185 ASN A C 1
ATOM 1489 O O . ASN A 1 185 ? 41.027 -5.370 -52.510 1.00 47.97 185 ASN A O 1
ATOM 1493 N N . THR A 1 186 ? 42.283 -3.527 -52.280 1.00 43.22 186 THR A N 1
ATOM 1494 C CA . THR A 1 186 ? 43.263 -3.885 -53.314 1.00 43.22 186 THR A CA 1
ATOM 1495 C C . THR A 1 186 ? 44.595 -4.079 -52.614 1.00 43.22 186 THR A C 1
ATOM 1497 O O . THR A 1 186 ? 45.244 -3.120 -52.200 1.00 43.22 186 THR A O 1
ATOM 1500 N N . GLU A 1 187 ? 44.945 -5.348 -52.431 1.00 47.00 187 GLU A N 1
ATOM 1501 C CA . GLU A 1 187 ? 46.312 -5.797 -52.204 1.00 47.00 187 GLU A CA 1
ATOM 1502 C C . GLU A 1 187 ? 47.206 -5.318 -53.358 1.00 47.00 187 GLU A C 1
ATOM 1504 O O . GLU A 1 187 ? 46.832 -5.461 -54.521 1.00 47.00 187 GLU A O 1
ATOM 1509 N N . HIS A 1 188 ? 48.364 -4.748 -53.015 1.00 38.81 188 HIS A N 1
ATOM 1510 C CA . HIS A 1 188 ? 49.691 -4.962 -53.617 1.00 38.81 188 HIS A CA 1
ATOM 1511 C C . HIS A 1 188 ? 50.560 -3.703 -53.552 1.00 38.81 188 HIS A C 1
ATOM 1513 O O . HIS A 1 188 ? 50.243 -2.668 -54.132 1.00 38.81 188 HIS A O 1
ATOM 1519 N N . GLY A 1 189 ? 51.701 -3.846 -52.878 1.00 37.31 189 GLY A N 1
ATOM 1520 C CA . GLY A 1 189 ? 52.775 -2.859 -52.842 1.00 37.31 189 GLY A CA 1
ATOM 1521 C C . GLY A 1 189 ? 53.821 -3.171 -51.774 1.00 37.31 189 GLY A C 1
ATOM 1522 O O . GLY A 1 189 ? 54.219 -2.272 -51.044 1.00 37.31 189 GLY A O 1
ATOM 1523 N N . ASP A 1 190 ? 54.206 -4.444 -51.638 1.00 43.06 190 ASP A N 1
ATOM 1524 C CA . ASP A 1 190 ? 55.445 -4.826 -50.954 1.00 43.06 190 ASP A CA 1
ATOM 1525 C C . ASP A 1 190 ? 56.597 -4.592 -51.942 1.00 43.06 190 ASP A C 1
ATOM 1527 O O . ASP A 1 190 ? 56.930 -5.465 -52.741 1.00 43.06 190 ASP A O 1
ATOM 1531 N N . ASP A 1 191 ? 57.132 -3.370 -51.959 1.00 40.69 191 ASP A N 1
ATOM 1532 C CA . ASP A 1 191 ? 58.381 -3.045 -52.655 1.00 40.69 191 ASP A CA 1
ATOM 1533 C C . ASP A 1 191 ? 59.545 -3.262 -51.677 1.00 40.69 191 ASP A C 1
ATOM 1535 O O . ASP A 1 191 ? 60.086 -2.345 -51.053 1.00 40.69 191 ASP A O 1
ATOM 1539 N N . GLY A 1 192 ? 59.908 -4.536 -51.525 1.00 40.19 192 GLY A N 1
ATOM 1540 C CA . GLY A 1 192 ? 61.132 -4.982 -50.876 1.00 40.19 192 GLY A CA 1
ATOM 1541 C C . GLY A 1 192 ? 62.352 -4.642 -51.730 1.00 40.19 192 GLY A C 1
ATOM 1542 O O . GLY A 1 192 ? 62.779 -5.413 -52.587 1.00 40.19 192 GLY A O 1
ATOM 1543 N N . SER A 1 193 ? 62.957 -3.489 -51.469 1.00 49.00 193 SER A N 1
ATOM 1544 C CA . SER A 1 193 ? 64.313 -3.174 -51.918 1.00 49.00 193 SER A CA 1
ATOM 1545 C C . SER A 1 193 ? 65.348 -3.935 -51.073 1.00 49.00 193 SER A C 1
ATOM 1547 O O . SER A 1 193 ? 65.506 -3.626 -49.891 1.00 49.00 193 SER A O 1
ATOM 1549 N N . GLY A 1 194 ? 66.079 -4.891 -51.668 1.00 37.66 194 GLY A N 1
ATOM 1550 C CA . GLY A 1 194 ? 67.177 -5.602 -50.990 1.00 37.66 194 GLY A CA 1
ATOM 1551 C C . GLY A 1 194 ? 67.933 -6.660 -51.816 1.00 37.66 194 GLY A C 1
ATOM 1552 O O . GLY A 1 194 ? 67.764 -7.843 -51.572 1.00 37.66 194 GLY A O 1
ATOM 1553 N N . GLU A 1 195 ? 68.785 -6.188 -52.738 1.00 43.94 195 GLU A N 1
ATOM 1554 C CA . GLU A 1 195 ? 70.017 -6.786 -53.322 1.00 43.94 195 GLU A CA 1
ATOM 1555 C C . GLU A 1 195 ? 70.059 -8.167 -54.055 1.00 43.94 195 GLU A C 1
ATOM 1557 O O . GLU A 1 195 ? 69.405 -9.132 -53.670 1.00 43.94 195 GLU A O 1
ATOM 1562 N N . PRO A 1 196 ? 70.898 -8.294 -55.121 1.00 49.81 196 PRO A N 1
ATOM 1563 C CA . PRO A 1 196 ? 71.013 -9.481 -55.983 1.00 49.81 196 PRO A CA 1
ATOM 1564 C C . PRO A 1 196 ? 72.142 -10.457 -55.549 1.00 49.81 196 PRO A C 1
ATOM 1566 O O . PRO A 1 196 ? 72.961 -10.128 -54.687 1.00 49.81 196 PRO A O 1
ATOM 1569 N N . PRO A 1 197 ? 72.236 -11.667 -56.146 1.00 46.31 197 PRO A N 1
ATOM 1570 C CA . PRO A 1 197 ? 72.953 -12.794 -55.559 1.00 46.31 197 PRO A CA 1
ATOM 1571 C C . PRO A 1 197 ? 74.453 -12.768 -55.872 1.00 46.31 197 PRO A C 1
ATOM 1573 O O . PRO A 1 197 ? 74.875 -12.393 -56.970 1.00 46.31 197 PRO A O 1
ATOM 1576 N N . LYS A 1 198 ? 75.267 -13.262 -54.933 1.00 47.84 198 LYS A N 1
ATOM 1577 C CA . LYS A 1 198 ? 76.649 -13.669 -55.209 1.00 47.84 198 LYS A CA 1
ATOM 1578 C C . LYS A 1 198 ? 76.751 -15.193 -55.179 1.00 47.84 198 LYS A C 1
ATOM 1580 O O . LYS A 1 198 ? 76.199 -15.835 -54.293 1.00 47.84 198 LYS A O 1
ATOM 1585 N N . LYS A 1 199 ? 77.397 -15.691 -56.235 1.00 49.50 199 LYS A N 1
ATOM 1586 C CA . LYS A 1 199 ? 77.713 -17.088 -56.551 1.00 49.50 199 LYS A CA 1
ATOM 1587 C C . LYS A 1 199 ? 78.479 -17.797 -55.443 1.00 49.50 199 LYS A C 1
ATOM 1589 O O . LYS A 1 199 ? 79.279 -17.109 -54.771 1.00 49.50 199 LYS A O 1
#